Protein AF-A0A8B8G8S3-F1 (afdb_monomer)

Radius of gyration: 17.0 Å; Cα contacts (8 Å, |Δi|>4): 411; chains: 1; bounding box: 42×36×46 Å

InterPro domains:
  IPR019012 RNA cap guanine-N2 methyltransferase [PF09445] (28-103)
  IPR029063 S-adenosyl-L-methionine-dependent methyltransferase superfamily [G3DSA:3.40.50.150] (1-176)
  IPR029063 S-adenosyl-L-methionine-dependent methyltransferase superfamily [SSF53335] (15-105)

Organism: NCBI:txid143950

Structure (mmCIF, N/CA/C/O backbone):
data_AF-A0A8B8G8S3-F1
#
_entry.id   AF-A0A8B8G8S3-F1
#
loop_
_atom_site.group_PDB
_atom_site.id
_atom_site.type_symbol
_atom_site.label_atom_id
_atom_site.label_alt_id
_atom_site.label_comp_id
_atom_site.label_asym_id
_atom_site.label_entity_id
_atom_site.label_seq_id
_atom_site.pdbx_PDB_ins_code
_atom_site.Cartn_x
_atom_site.Cartn_y
_atom_site.Cartn_z
_atom_site.occupancy
_atom_site.B_iso_or_equiv
_atom_site.auth_seq_id
_atom_site.auth_comp_id
_atom_site.auth_asym_id
_atom_site.auth_atom_id
_atom_site.pdbx_PDB_model_num
ATOM 1 N N . MET A 1 1 ? 17.001 10.161 -17.121 1.00 39.44 1 MET A N 1
ATOM 2 C CA . MET A 1 1 ? 17.000 8.801 -16.529 1.00 39.44 1 MET A CA 1
ATOM 3 C C . MET A 1 1 ? 16.457 8.908 -15.114 1.00 39.44 1 MET A C 1
ATOM 5 O O . MET A 1 1 ? 16.902 9.805 -14.414 1.00 39.44 1 MET A O 1
ATOM 9 N N . ALA A 1 2 ? 15.501 8.064 -14.710 1.00 44.78 2 ALA A N 1
ATOM 10 C CA . ALA A 1 2 ? 15.049 8.026 -13.317 1.00 44.78 2 ALA A CA 1
ATOM 11 C C . ALA A 1 2 ? 16.170 7.464 -12.424 1.00 44.78 2 ALA A C 1
ATOM 13 O O . ALA A 1 2 ? 16.772 6.442 -12.763 1.00 44.78 2 ALA A O 1
ATOM 14 N N . ASP A 1 3 ? 16.468 8.160 -11.329 1.00 49.19 3 ASP A N 1
ATOM 15 C CA . ASP A 1 3 ? 17.451 7.768 -10.315 1.00 49.19 3 ASP A CA 1
ATOM 16 C C . ASP A 1 3 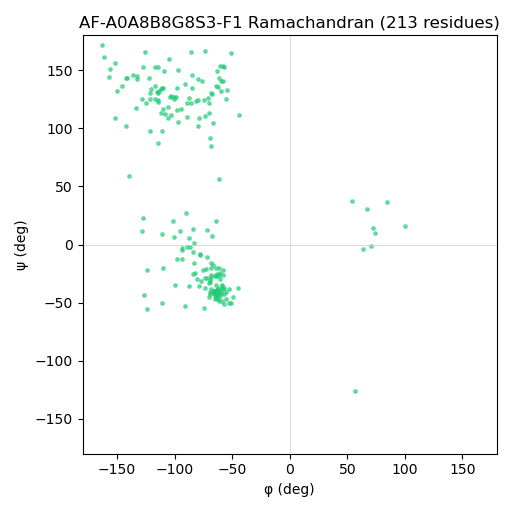? 17.057 6.410 -9.687 1.00 49.19 3 ASP A C 1
ATOM 18 O O . ASP A 1 3 ? 15.890 6.238 -9.313 1.00 49.19 3 ASP A O 1
ATOM 22 N N . PRO A 1 4 ? 17.979 5.434 -9.555 1.00 47.53 4 PRO A N 1
ATOM 23 C CA . PRO A 1 4 ? 17.747 4.199 -8.806 1.00 47.53 4 PRO A CA 1
ATOM 24 C C . PRO A 1 4 ? 17.075 4.397 -7.445 1.00 47.53 4 PRO A C 1
ATOM 26 O O . PRO A 1 4 ? 16.193 3.614 -7.090 1.00 47.53 4 PRO A O 1
ATOM 29 N N . ALA A 1 5 ? 17.405 5.464 -6.714 1.00 50.50 5 ALA A N 1
ATOM 30 C CA . ALA A 1 5 ? 16.772 5.793 -5.438 1.00 50.50 5 ALA A CA 1
ATOM 31 C C . ALA A 1 5 ? 15.272 6.123 -5.579 1.00 50.50 5 ALA A C 1
ATOM 33 O O . ALA A 1 5 ? 14.470 5.745 -4.725 1.00 50.50 5 ALA A O 1
ATOM 34 N N . ILE A 1 6 ? 14.870 6.760 -6.685 1.00 51.72 6 ILE A N 1
ATOM 35 C CA . ILE A 1 6 ? 13.466 7.073 -7.005 1.00 51.72 6 ILE A CA 1
ATOM 36 C C . ILE A 1 6 ? 12.697 5.802 -7.385 1.00 51.72 6 ILE A C 1
ATOM 38 O O . ILE A 1 6 ? 11.493 5.709 -7.149 1.00 51.72 6 ILE A O 1
ATOM 42 N N . LEU A 1 7 ? 13.378 4.798 -7.942 1.00 50.16 7 LEU A N 1
ATOM 43 C CA . LEU A 1 7 ? 12.741 3.533 -8.298 1.00 50.16 7 LEU A CA 1
ATOM 44 C C . LEU A 1 7 ? 12.641 2.541 -7.122 1.00 50.16 7 LEU A C 1
ATOM 46 O O . LEU A 1 7 ? 11.730 1.706 -7.078 1.00 50.16 7 LEU A O 1
ATOM 50 N N . TYR A 1 8 ? 13.544 2.669 -6.147 1.00 53.47 8 TYR A N 1
ATOM 51 C CA . TYR A 1 8 ? 13.536 1.945 -4.872 1.00 53.47 8 TYR A CA 1
ATOM 52 C C . TYR A 1 8 ? 12.716 2.632 -3.767 1.00 53.47 8 TYR A C 1
ATOM 54 O O . TYR A 1 8 ? 12.691 2.130 -2.647 1.00 53.47 8 TYR A O 1
ATOM 62 N N . SER A 1 9 ? 12.004 3.730 -4.048 1.00 65.50 9 SER A N 1
ATOM 63 C CA . SER A 1 9 ? 11.353 4.573 -3.027 1.00 65.50 9 SER A CA 1
ATOM 64 C C . SER A 1 9 ? 10.171 3.929 -2.273 1.00 65.50 9 SER A C 1
ATOM 66 O O . SER A 1 9 ? 9.467 4.611 -1.527 1.00 65.50 9 SER A O 1
ATOM 68 N N . GLY A 1 10 ? 9.909 2.636 -2.482 1.00 76.56 10 GLY A N 1
ATOM 69 C CA . GLY A 1 10 ? 8.857 1.878 -1.807 1.00 76.56 10 GLY A CA 1
ATOM 70 C C . GLY A 1 10 ? 9.301 1.303 -0.453 1.00 76.56 10 GLY A C 1
ATOM 71 O O . GLY A 1 10 ? 10.491 1.246 -0.146 1.00 76.56 10 GLY A O 1
ATOM 72 N N . PRO A 1 11 ? 8.357 0.845 0.388 1.00 87.56 11 PRO A N 1
ATOM 73 C CA . PRO A 1 11 ? 8.703 0.158 1.628 1.00 87.56 11 PRO A CA 1
ATOM 74 C C . PRO A 1 11 ? 9.501 -1.125 1.369 1.00 87.56 11 PRO A C 1
ATOM 76 O O . PRO A 1 11 ? 9.326 -1.798 0.351 1.00 87.56 11 PRO A O 1
ATOM 79 N N . SER A 1 12 ? 10.315 -1.515 2.353 1.00 88.25 12 SER A N 1
ATOM 80 C CA . SER A 1 12 ? 10.989 -2.812 2.342 1.00 88.25 12 SER A CA 1
ATOM 81 C C . SER A 1 12 ? 9.975 -3.958 2.240 1.00 88.25 12 SER A C 1
ATOM 83 O O . SER A 1 12 ? 8.832 -3.858 2.696 1.00 88.25 12 SER A O 1
ATOM 85 N N . LYS A 1 13 ? 10.395 -5.095 1.676 1.00 85.38 13 LYS A N 1
ATOM 86 C CA . LYS A 1 13 ? 9.511 -6.256 1.481 1.00 85.38 13 LYS A CA 1
ATOM 87 C C . LYS A 1 13 ? 8.882 -6.756 2.788 1.00 85.38 13 LYS A C 1
ATOM 89 O O . LYS A 1 13 ? 7.721 -7.164 2.780 1.00 85.38 13 LYS A O 1
ATOM 94 N N . VAL A 1 14 ? 9.624 -6.727 3.899 1.00 86.31 14 VAL A N 1
ATOM 95 C CA . VAL A 1 14 ? 9.108 -7.140 5.215 1.00 86.31 14 VAL A CA 1
ATOM 96 C C . VAL A 1 14 ? 7.995 -6.204 5.697 1.00 86.31 14 VAL A C 1
ATOM 98 O O . VAL A 1 14 ? 6.963 -6.675 6.175 1.00 86.31 14 VAL A O 1
ATOM 101 N N . LEU A 1 15 ? 8.140 -4.895 5.471 1.00 90.88 15 LEU A N 1
ATOM 102 C CA . LEU A 1 15 ? 7.116 -3.910 5.802 1.00 90.88 15 LEU A CA 1
ATOM 103 C C . LEU A 1 15 ? 5.897 -4.027 4.883 1.00 90.88 15 LEU A C 1
ATOM 105 O O . LEU A 1 15 ? 4.772 -4.072 5.371 1.00 90.88 15 LEU A O 1
ATOM 109 N N . ALA A 1 16 ? 6.097 -4.167 3.572 1.00 92.81 16 ALA A N 1
ATOM 110 C CA . ALA A 1 16 ? 4.997 -4.365 2.628 1.00 92.81 16 ALA A CA 1
ATOM 111 C C . ALA A 1 16 ? 4.158 -5.613 2.966 1.00 92.81 16 ALA A C 1
ATOM 113 O O . ALA A 1 16 ? 2.929 -5.587 2.907 1.00 92.81 16 ALA A O 1
ATOM 114 N N . LYS A 1 17 ? 4.808 -6.698 3.401 1.00 91.81 17 LYS A N 1
ATOM 115 C CA . LYS A 1 17 ? 4.124 -7.905 3.880 1.00 91.81 17 LYS A CA 1
ATOM 116 C C . LYS A 1 17 ? 3.382 -7.697 5.195 1.00 91.81 17 LYS A C 1
ATOM 118 O O . LYS A 1 17 ? 2.279 -8.222 5.344 1.00 91.81 17 LYS A O 1
ATOM 123 N N . LEU A 1 18 ? 3.946 -6.930 6.132 1.00 93.31 18 LEU A N 1
ATOM 124 C CA . LEU A 1 18 ? 3.224 -6.528 7.339 1.00 93.31 18 LEU A CA 1
ATOM 125 C C . LEU A 1 18 ? 1.961 -5.749 6.960 1.00 93.31 18 LEU A C 1
ATOM 127 O O . LEU A 1 18 ? 0.887 -6.101 7.444 1.00 93.31 18 LEU A O 1
ATOM 131 N N . MET A 1 19 ? 2.068 -4.757 6.072 1.00 95.50 19 MET A N 1
ATOM 132 C CA . MET A 1 19 ? 0.924 -3.970 5.598 1.00 95.50 19 MET A CA 1
ATOM 133 C C . MET A 1 19 ? -0.146 -4.882 4.983 1.00 95.50 19 MET A C 1
ATOM 135 O O . MET A 1 19 ? -1.287 -4.872 5.438 1.00 95.50 19 MET A O 1
ATOM 139 N N . ALA A 1 20 ? 0.234 -5.765 4.054 1.00 95.50 20 ALA A N 1
ATOM 140 C CA . ALA A 1 20 ? -0.687 -6.723 3.445 1.00 95.50 20 ALA A CA 1
ATOM 141 C C . ALA A 1 20 ? -1.342 -7.661 4.477 1.00 95.50 20 ALA A C 1
ATOM 143 O O . ALA A 1 20 ? -2.540 -7.932 4.408 1.00 95.50 20 ALA A O 1
ATOM 144 N N . SER A 1 21 ? -0.604 -8.106 5.501 1.00 94.19 21 SER A N 1
ATOM 145 C CA . SER A 1 21 ? -1.156 -8.967 6.557 1.00 94.19 21 SER A CA 1
ATOM 146 C C . SER A 1 21 ? -2.313 -8.323 7.333 1.00 94.19 21 SER A C 1
ATOM 148 O O . SER A 1 21 ? -3.155 -9.047 7.866 1.00 94.19 21 SER A O 1
ATOM 150 N N . ARG A 1 22 ? -2.392 -6.982 7.363 1.00 94.00 22 ARG A N 1
ATOM 151 C CA . ARG A 1 22 ? -3.489 -6.227 7.994 1.00 94.00 22 ARG A CA 1
ATOM 152 C C . ARG A 1 22 ? -4.711 -6.063 7.094 1.00 94.00 22 ARG A C 1
ATOM 154 O O . ARG A 1 22 ? -5.752 -5.618 7.566 1.00 94.00 22 ARG A O 1
ATOM 161 N N . CYS A 1 23 ? -4.608 -6.478 5.835 1.00 95.38 23 CYS A N 1
ATOM 162 C CA . CYS A 1 23 ? -5.622 -6.280 4.804 1.00 95.38 23 CYS A CA 1
ATOM 163 C C . CYS A 1 23 ? -6.317 -7.578 4.368 1.00 95.38 23 CYS A C 1
ATOM 165 O O . CYS A 1 23 ? -7.101 -7.551 3.429 1.00 95.38 23 CYS A O 1
ATOM 167 N N . LYS A 1 24 ? -6.095 -8.708 5.058 1.00 92.50 24 LYS A N 1
ATOM 168 C CA . LYS A 1 24 ? -6.675 -10.025 4.703 1.00 92.50 24 LYS A CA 1
ATOM 169 C C . LYS A 1 24 ? -8.210 -10.070 4.646 1.00 92.50 24 LYS A C 1
ATOM 171 O O . LYS A 1 24 ? -8.763 -10.975 4.038 1.00 92.50 24 LYS A O 1
ATOM 176 N N . SER A 1 25 ? -8.895 -9.140 5.311 1.00 94.06 25 SER A N 1
ATOM 177 C CA . SER A 1 25 ? -10.362 -9.025 5.289 1.00 94.06 25 SER A CA 1
ATOM 178 C C . SER A 1 25 ? -10.893 -8.138 4.157 1.00 94.06 25 SER A C 1
ATOM 180 O O . SER A 1 25 ? -12.104 -7.983 4.032 1.00 94.06 25 SER A O 1
ATOM 182 N N . LEU A 1 26 ? -10.011 -7.533 3.356 1.00 95.94 26 LEU A N 1
ATOM 183 C CA . LEU A 1 26 ? -10.365 -6.651 2.245 1.00 95.94 26 LEU A CA 1
ATOM 184 C C . LEU A 1 26 ? -10.334 -7.441 0.934 1.00 95.94 26 LEU A C 1
ATOM 186 O O . LEU A 1 26 ? -9.383 -8.181 0.678 1.00 95.94 26 LEU A O 1
ATOM 190 N N . SER A 1 27 ? -11.346 -7.271 0.083 1.00 97.00 27 SER A N 1
ATOM 191 C CA . SER A 1 27 ? -11.418 -7.964 -1.206 1.00 97.00 27 SER A CA 1
ATOM 192 C C . SER A 1 27 ? -10.762 -7.135 -2.312 1.00 97.00 27 SER A C 1
ATOM 194 O O . SER A 1 27 ? -9.869 -7.637 -2.994 1.00 97.00 27 SER A O 1
ATOM 196 N N . THR A 1 28 ? -11.159 -5.871 -2.477 1.00 97.81 28 THR A N 1
ATOM 197 C CA . THR A 1 28 ? -10.600 -4.938 -3.467 1.00 97.81 28 THR A CA 1
ATOM 198 C C . THR A 1 28 ? -9.893 -3.789 -2.771 1.00 97.81 28 THR A C 1
ATOM 200 O O . THR A 1 28 ? -10.500 -3.087 -1.965 1.00 97.81 28 THR A O 1
ATOM 203 N N . VAL A 1 29 ? -8.622 -3.579 -3.101 1.00 98.06 29 VAL A N 1
ATOM 204 C CA . VAL A 1 29 ? -7.795 -2.518 -2.514 1.00 98.06 29 VAL A CA 1
ATOM 205 C C . VAL A 1 29 ? -7.137 -1.658 -3.584 1.00 98.06 29 VAL A C 1
ATOM 207 O O . VAL A 1 29 ? -6.886 -2.130 -4.692 1.00 98.06 29 VAL A O 1
ATOM 210 N N . ILE A 1 30 ? -6.853 -0.401 -3.249 1.00 97.88 30 ILE A N 1
ATOM 211 C CA . ILE A 1 30 ? -6.155 0.542 -4.130 1.00 97.88 30 ILE A CA 1
ATOM 212 C C . ILE A 1 30 ? -4.788 0.884 -3.529 1.00 97.88 30 ILE A C 1
ATOM 214 O O . ILE A 1 30 ? -4.698 1.233 -2.350 1.00 97.88 30 ILE A O 1
ATOM 218 N N . ASP A 1 31 ? -3.749 0.814 -4.357 1.00 97.31 31 ASP A N 1
ATOM 219 C CA . ASP A 1 31 ? -2.423 1.371 -4.093 1.00 97.31 31 ASP A CA 1
ATOM 220 C C . ASP A 1 31 ? -2.193 2.563 -5.047 1.00 97.31 31 ASP A C 1
ATOM 222 O O . ASP A 1 31 ? -1.878 2.349 -6.221 1.00 97.31 31 ASP A O 1
ATOM 226 N N . PRO A 1 32 ? -2.421 3.808 -4.585 1.00 95.94 32 PRO A N 1
ATOM 227 C CA . PRO A 1 32 ? -2.419 5.008 -5.419 1.00 95.94 32 PRO A CA 1
ATOM 228 C C . PRO A 1 32 ? -1.021 5.531 -5.785 1.00 95.94 32 PRO A C 1
ATOM 230 O O . PRO A 1 32 ? -0.920 6.453 -6.588 1.00 95.94 32 PRO A O 1
ATOM 233 N N . PHE A 1 33 ? 0.035 4.971 -5.183 1.00 94.69 33 PHE A N 1
ATOM 234 C CA . PHE A 1 33 ? 1.436 5.340 -5.419 1.00 94.69 33 PHE A CA 1
ATOM 235 C C . PHE A 1 33 ? 2.280 4.064 -5.454 1.00 94.69 33 PHE A C 1
ATOM 237 O O . PHE A 1 33 ? 3.160 3.849 -4.615 1.00 94.69 33 PHE A O 1
ATOM 244 N N . CYS A 1 34 ? 1.950 3.160 -6.378 1.00 94.00 34 CYS A N 1
ATOM 245 C CA . CYS A 1 34 ? 2.434 1.785 -6.306 1.00 94.00 34 CYS A CA 1
ATOM 246 C C . CYS A 1 34 ? 3.943 1.650 -6.541 1.00 94.00 34 CYS A C 1
ATOM 248 O O . CYS A 1 34 ? 4.543 0.645 -6.141 1.00 94.00 34 CYS A O 1
ATOM 250 N N . GLY A 1 35 ? 4.580 2.643 -7.167 1.00 92.31 35 GLY A N 1
ATOM 251 C CA . GLY A 1 35 ? 6.008 2.649 -7.427 1.00 92.31 35 GLY A CA 1
ATOM 252 C C . GLY A 1 35 ? 6.438 1.423 -8.226 1.00 92.31 35 GLY A C 1
ATOM 253 O O . GLY A 1 35 ? 5.874 1.123 -9.269 1.00 92.31 35 GLY A O 1
ATOM 254 N N . SER A 1 36 ? 7.424 0.677 -7.723 1.00 88.75 36 SER A N 1
ATOM 255 C CA . SER A 1 36 ? 7.855 -0.603 -8.307 1.00 88.75 36 SER A CA 1
ATOM 256 C C . SER A 1 36 ? 7.003 -1.812 -7.882 1.00 88.75 36 SER A C 1
ATOM 258 O O . SER A 1 36 ? 7.290 -2.940 -8.290 1.00 88.75 36 SER A O 1
ATOM 260 N N . GLY A 1 37 ? 5.962 -1.603 -7.072 1.00 93.06 37 GLY A N 1
ATOM 261 C CA . GLY A 1 37 ? 4.950 -2.606 -6.741 1.00 93.06 37 GLY A CA 1
ATOM 262 C C . GLY A 1 37 ? 5.121 -3.301 -5.394 1.00 93.06 37 GLY A C 1
ATOM 263 O O . GLY A 1 37 ? 4.500 -4.338 -5.172 1.00 93.06 37 GLY A O 1
ATOM 264 N N . ALA A 1 38 ? 5.944 -2.772 -4.482 1.00 92.50 38 ALA A N 1
ATOM 265 C CA . ALA A 1 38 ? 6.201 -3.398 -3.180 1.00 92.50 38 ALA A CA 1
ATOM 266 C C . ALA A 1 38 ? 4.919 -3.716 -2.400 1.00 92.50 38 ALA A C 1
ATOM 268 O O . ALA A 1 38 ? 4.736 -4.854 -1.966 1.00 92.50 38 ALA A O 1
ATOM 269 N N . ILE A 1 39 ? 4.024 -2.736 -2.265 1.00 96.31 39 ILE A N 1
ATOM 270 C CA . ILE A 1 39 ? 2.736 -2.895 -1.583 1.00 96.31 39 ILE A CA 1
ATOM 271 C C . ILE A 1 39 ? 1.769 -3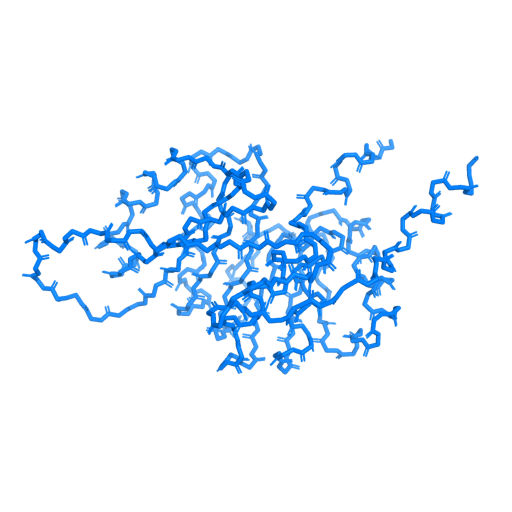.695 -2.466 1.00 96.31 39 ILE A C 1
ATOM 273 O O . ILE A 1 39 ? 1.294 -4.748 -2.035 1.00 96.31 39 ILE A O 1
ATOM 277 N N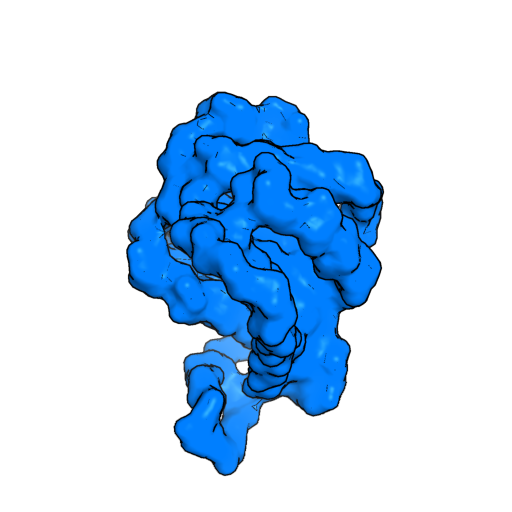 . ALA A 1 40 ? 1.539 -3.251 -3.708 1.00 97.50 40 ALA A N 1
ATOM 278 C CA . ALA A 1 40 ? 0.612 -3.885 -4.649 1.00 97.50 40 ALA A CA 1
ATOM 279 C C . ALA A 1 40 ? 0.797 -5.409 -4.792 1.00 97.50 40 ALA A C 1
ATOM 281 O O . ALA A 1 40 ? -0.176 -6.160 -4.721 1.00 97.50 40 ALA A O 1
ATOM 282 N N . ILE A 1 41 ? 2.038 -5.892 -4.919 1.00 96.38 41 ILE A N 1
ATOM 283 C CA . ILE A 1 41 ? 2.335 -7.327 -5.057 1.00 96.38 41 ILE A CA 1
ATOM 284 C C . ILE A 1 41 ? 1.951 -8.100 -3.795 1.00 96.38 41 ILE A C 1
ATOM 286 O O . ILE A 1 41 ? 1.355 -9.170 -3.887 1.00 96.38 41 ILE A O 1
ATOM 290 N N . GLN A 1 42 ? 2.283 -7.583 -2.608 1.00 96.25 42 GLN A N 1
ATOM 291 C CA . GLN A 1 42 ? 1.953 -8.275 -1.358 1.00 96.25 42 GLN A CA 1
ATOM 292 C C . GLN A 1 42 ? 0.448 -8.249 -1.081 1.00 96.25 42 GLN A C 1
ATOM 294 O O . GLN A 1 42 ? -0.087 -9.224 -0.557 1.00 96.25 42 GLN A O 1
ATOM 299 N N . LEU A 1 43 ? -0.250 -7.183 -1.480 1.00 98.19 43 LEU A N 1
ATOM 300 C CA . LEU A 1 43 ? -1.710 -7.132 -1.427 1.00 98.19 43 LEU A CA 1
ATOM 301 C C . LEU A 1 43 ? -2.347 -8.150 -2.367 1.00 98.19 43 LEU A C 1
ATOM 303 O O . LEU A 1 43 ? -3.268 -8.843 -1.955 1.00 98.19 43 LEU A O 1
ATOM 307 N N . ALA A 1 44 ? -1.833 -8.320 -3.585 1.00 98.19 44 ALA A N 1
ATOM 308 C CA . ALA A 1 44 ? -2.366 -9.290 -4.544 1.00 98.19 44 ALA A CA 1
ATOM 309 C C . ALA A 1 44 ? -2.233 -10.755 -4.071 1.00 98.19 44 ALA A C 1
ATOM 311 O O . ALA A 1 44 ? -2.968 -11.638 -4.520 1.00 98.19 44 ALA A O 1
ATOM 312 N N . MET A 1 45 ? -1.336 -11.024 -3.114 1.00 96.12 45 MET A N 1
ATOM 313 C CA . MET A 1 45 ? -1.224 -12.332 -2.459 1.00 96.12 45 MET A CA 1
ATOM 314 C C . MET A 1 45 ? -2.332 -12.605 -1.431 1.00 96.12 45 MET A C 1
ATOM 316 O O . MET A 1 45 ? -2.571 -13.768 -1.112 1.00 96.12 45 MET A O 1
ATOM 320 N N . VAL A 1 46 ? -2.987 -11.571 -0.888 1.00 96.62 46 VAL A N 1
ATOM 321 C CA . VAL A 1 46 ? -3.938 -11.701 0.238 1.00 96.62 46 VAL A CA 1
ATOM 322 C C . VAL A 1 46 ? -5.334 -11.137 -0.040 1.00 96.62 46 VAL A C 1
ATOM 324 O O . VAL A 1 46 ? -6.282 -11.536 0.627 1.00 96.62 46 VAL A O 1
ATOM 327 N N . CYS A 1 47 ? -5.464 -10.232 -1.007 1.00 97.62 47 CYS A N 1
ATOM 328 C CA . CYS A 1 47 ? -6.711 -9.638 -1.474 1.00 97.62 47 CYS A CA 1
ATOM 329 C C . CYS A 1 47 ? -7.106 -10.247 -2.826 1.00 97.62 47 CYS A C 1
ATOM 331 O O . CYS A 1 47 ? -6.274 -10.780 -3.561 1.00 97.62 47 CYS A O 1
ATOM 333 N N . ARG A 1 48 ? -8.390 -10.138 -3.181 1.00 97.38 48 ARG A N 1
ATOM 334 C CA . ARG A 1 48 ? -8.923 -10.655 -4.451 1.00 97.38 48 ARG A CA 1
ATOM 335 C C . ARG A 1 48 ? -8.504 -9.798 -5.646 1.00 97.38 48 ARG A C 1
ATOM 337 O O . ARG A 1 48 ? -8.285 -10.334 -6.726 1.00 97.38 48 ARG A O 1
ATOM 344 N N . LYS A 1 49 ? -8.445 -8.477 -5.466 1.00 98.06 49 LYS A N 1
ATOM 345 C CA . LYS A 1 49 ? -8.122 -7.518 -6.525 1.00 98.06 49 LYS A CA 1
ATOM 346 C C . LYS A 1 49 ? -7.342 -6.335 -5.966 1.00 98.06 49 LYS A C 1
ATOM 348 O O . LYS A 1 49 ? -7.714 -5.775 -4.936 1.00 98.06 49 LYS A O 1
ATOM 353 N N . VAL A 1 50 ? -6.308 -5.921 -6.685 1.00 98.38 50 VAL A N 1
ATOM 354 C CA . VAL A 1 50 ? -5.561 -4.688 -6.420 1.00 98.38 50 VAL A CA 1
ATOM 355 C C . VAL A 1 50 ? -5.722 -3.753 -7.609 1.00 98.38 50 VAL A C 1
ATOM 357 O O . VAL A 1 50 ? -5.631 -4.185 -8.754 1.00 98.38 50 VAL A O 1
ATOM 360 N N . ILE A 1 51 ? -5.959 -2.474 -7.353 1.00 97.50 51 ILE A N 1
ATOM 361 C CA . ILE A 1 51 ? -5.848 -1.411 -8.352 1.00 97.50 51 ILE A CA 1
ATOM 362 C C . ILE A 1 51 ? -4.566 -0.652 -8.017 1.00 97.50 51 ILE A C 1
ATOM 364 O O . ILE A 1 51 ? -4.496 0.010 -6.986 1.00 97.50 51 ILE A O 1
ATOM 368 N N . ALA A 1 52 ? -3.540 -0.810 -8.846 1.00 96.75 52 ALA A N 1
ATOM 369 C CA . ALA A 1 52 ? -2.238 -0.179 -8.672 1.00 96.75 52 ALA A CA 1
ATOM 370 C C . ALA A 1 52 ? -2.109 0.995 -9.644 1.00 96.75 52 ALA A C 1
ATOM 372 O O . ALA A 1 52 ? -2.320 0.833 -10.849 1.00 96.75 52 ALA A O 1
ATOM 373 N N . MET A 1 53 ? -1.776 2.165 -9.114 1.00 95.06 53 MET A N 1
ATOM 374 C CA . MET A 1 53 ? -1.707 3.423 -9.846 1.00 95.06 53 MET A CA 1
ATOM 375 C C . MET A 1 53 ? -0.402 4.143 -9.517 1.00 95.06 53 MET A C 1
ATOM 377 O O . MET A 1 53 ? 0.079 4.094 -8.386 1.00 95.06 53 MET A O 1
ATOM 381 N N . ASP A 1 54 ? 0.171 4.789 -10.524 1.00 93.81 54 ASP A N 1
ATOM 382 C CA . ASP A 1 54 ? 1.321 5.676 -10.391 1.00 93.81 54 ASP A CA 1
ATOM 383 C C . ASP A 1 54 ? 1.314 6.642 -11.581 1.00 93.81 54 ASP A C 1
ATOM 385 O O . ASP A 1 54 ? 0.952 6.255 -12.703 1.00 93.81 54 ASP A O 1
ATOM 389 N N . SER A 1 55 ? 1.724 7.886 -11.340 1.00 92.25 55 SER A N 1
ATOM 390 C CA . SER A 1 55 ? 1.813 8.909 -12.382 1.00 92.25 55 SER A CA 1
ATOM 391 C C . SER A 1 55 ? 2.992 8.662 -13.320 1.00 92.25 55 SER A C 1
ATOM 393 O O . SER A 1 55 ? 2.976 9.117 -14.462 1.00 92.25 55 SER A O 1
ATOM 395 N N . ASP A 1 56 ? 3.997 7.897 -12.877 1.00 90.75 56 ASP A N 1
ATOM 396 C CA . ASP A 1 56 ? 5.115 7.488 -13.714 1.00 90.75 56 ASP A CA 1
ATOM 397 C C . ASP A 1 56 ? 4.805 6.155 -14.434 1.00 90.75 56 ASP A C 1
ATOM 399 O O . ASP A 1 56 ? 4.795 5.083 -13.809 1.00 90.75 56 ASP A O 1
ATOM 403 N N . PRO A 1 57 ? 4.606 6.160 -15.768 1.00 90.38 57 PRO A N 1
ATOM 404 C CA . PRO A 1 57 ? 4.330 4.939 -16.523 1.00 90.38 57 PRO A CA 1
ATOM 405 C C . PRO A 1 57 ? 5.471 3.914 -16.444 1.00 90.38 57 PRO A C 1
ATOM 407 O O . PRO A 1 57 ? 5.228 2.708 -16.558 1.00 90.38 57 PRO A O 1
ATOM 410 N N . VAL A 1 58 ? 6.712 4.358 -16.210 1.00 89.06 58 VAL A N 1
ATOM 411 C CA . VAL A 1 58 ? 7.871 3.473 -16.043 1.00 89.06 58 VAL A CA 1
ATOM 412 C C . VAL A 1 58 ? 7.729 2.655 -14.761 1.00 89.06 58 VAL A C 1
ATOM 414 O O . VAL A 1 58 ? 7.972 1.446 -14.768 1.00 89.06 58 VAL A O 1
ATOM 417 N N . LYS A 1 59 ? 7.271 3.271 -13.668 1.00 90.12 59 LYS A N 1
ATOM 418 C CA . LYS A 1 59 ? 7.021 2.583 -12.393 1.00 90.12 59 LYS A CA 1
ATOM 419 C C . LYS A 1 59 ? 5.922 1.528 -12.522 1.00 90.12 59 LYS A C 1
ATOM 421 O O . LYS A 1 59 ? 6.088 0.401 -12.049 1.00 90.12 59 LYS A O 1
ATOM 426 N N . ILE A 1 60 ? 4.863 1.815 -13.280 1.00 93.31 60 ILE A N 1
ATOM 427 C CA . ILE A 1 60 ? 3.828 0.818 -13.590 1.00 93.31 60 ILE A CA 1
ATOM 428 C C . ILE A 1 60 ? 4.387 -0.355 -14.406 1.00 93.31 60 ILE A C 1
ATOM 430 O O . ILE A 1 60 ? 4.073 -1.509 -14.103 1.00 93.31 60 ILE A O 1
ATOM 434 N N . ALA A 1 61 ? 5.252 -0.101 -15.394 1.00 91.12 61 ALA A N 1
ATOM 435 C CA . ALA A 1 61 ? 5.909 -1.172 -16.145 1.00 91.12 61 ALA A CA 1
ATOM 436 C C . ALA A 1 61 ? 6.746 -2.084 -15.226 1.00 91.12 61 ALA A C 1
ATOM 438 O O . ALA A 1 61 ? 6.665 -3.311 -15.335 1.00 91.12 61 ALA A O 1
ATOM 439 N N . PHE A 1 62 ? 7.477 -1.504 -14.267 1.00 90.12 62 PHE A N 1
ATOM 440 C CA . PHE A 1 62 ? 8.191 -2.270 -13.242 1.00 90.12 62 PHE A CA 1
ATOM 441 C C . PHE A 1 62 ? 7.245 -3.059 -12.335 1.00 90.12 62 PHE A C 1
ATOM 443 O O . PHE A 1 62 ? 7.473 -4.250 -12.127 1.00 90.12 62 PHE A O 1
ATOM 450 N N . THR A 1 63 ? 6.167 -2.441 -11.847 1.00 93.38 63 THR A N 1
ATOM 451 C CA . THR A 1 63 ? 5.142 -3.115 -11.034 1.00 93.3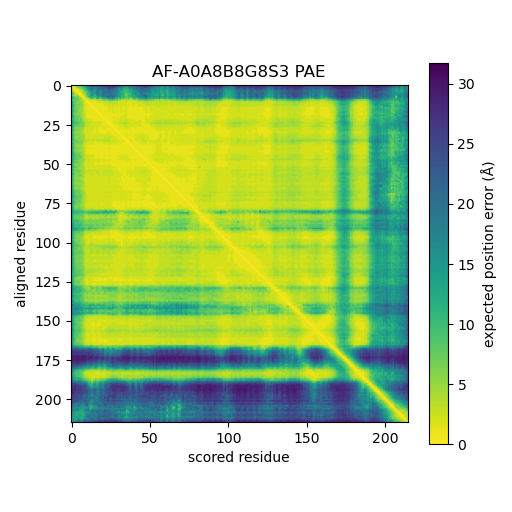8 63 THR A CA 1
ATOM 452 C C . THR A 1 63 ? 4.580 -4.326 -11.770 1.00 93.38 63 THR A C 1
ATOM 454 O O . THR A 1 63 ? 4.529 -5.412 -11.196 1.00 93.38 63 THR A O 1
ATOM 457 N N . ARG A 1 64 ? 4.222 -4.184 -13.052 1.00 95.44 64 ARG A N 1
ATOM 458 C CA . ARG A 1 64 ? 3.696 -5.282 -13.875 1.00 95.44 64 ARG A CA 1
ATOM 459 C C . ARG A 1 64 ? 4.712 -6.406 -14.051 1.00 95.44 64 ARG A C 1
ATOM 461 O O . ARG A 1 64 ? 4.378 -7.571 -13.848 1.00 95.44 64 ARG A O 1
ATOM 468 N N . ASN A 1 65 ? 5.957 -6.071 -14.384 1.00 92.44 65 ASN A N 1
ATOM 469 C CA . ASN A 1 65 ? 7.008 -7.072 -14.528 1.00 92.44 65 ASN A CA 1
ATOM 470 C C . ASN A 1 65 ? 7.274 -7.818 -13.209 1.00 92.44 65 ASN A C 1
ATOM 472 O O . ASN A 1 65 ? 7.368 -9.042 -13.194 1.00 92.44 65 ASN A O 1
ATOM 476 N N . ASN A 1 66 ? 7.333 -7.103 -12.087 1.00 89.62 66 ASN A N 1
ATOM 477 C CA . ASN A 1 66 ? 7.502 -7.725 -10.779 1.00 89.62 66 ASN A CA 1
ATOM 478 C C . ASN A 1 66 ? 6.286 -8.600 -10.427 1.00 89.62 66 ASN A C 1
ATOM 480 O O . ASN A 1 66 ? 6.457 -9.723 -9.966 1.00 89.62 66 ASN A O 1
ATOM 484 N N . ALA A 1 67 ? 5.062 -8.154 -10.713 1.00 95.00 67 ALA A N 1
ATOM 485 C CA . ALA A 1 67 ? 3.856 -8.949 -10.490 1.00 95.00 67 ALA A CA 1
ATOM 486 C C . ALA A 1 67 ? 3.866 -10.282 -11.262 1.00 95.00 67 ALA A C 1
ATOM 488 O O . ALA A 1 67 ? 3.441 -11.293 -10.704 1.00 95.00 67 ALA A O 1
ATOM 489 N N . ARG A 1 68 ? 4.420 -10.318 -12.486 1.00 94.44 68 ARG A N 1
ATOM 490 C CA . ARG A 1 68 ? 4.655 -11.566 -13.242 1.00 94.44 68 ARG A CA 1
ATOM 491 C C . ARG A 1 68 ? 5.602 -12.508 -12.525 1.00 94.44 68 ARG A C 1
ATOM 493 O O . ARG A 1 68 ? 5.283 -13.678 -12.359 1.00 94.44 68 ARG A O 1
ATOM 500 N N . VAL A 1 69 ? 6.740 -11.990 -12.063 1.00 91.19 69 VAL A N 1
ATOM 501 C CA . VAL A 1 69 ? 7.740 -12.778 -11.323 1.00 91.19 69 VAL A CA 1
ATOM 502 C C . VAL A 1 69 ? 7.139 -13.387 -10.053 1.00 91.19 69 VAL A C 1
ATOM 504 O O . VAL A 1 69 ? 7.471 -14.509 -9.683 1.00 91.19 69 VAL A O 1
ATOM 507 N N . TYR A 1 70 ? 6.223 -12.671 -9.397 1.00 89.62 70 TYR A N 1
ATOM 508 C CA . TYR A 1 70 ? 5.507 -13.158 -8.217 1.00 89.62 70 TYR A CA 1
ATOM 509 C C . TYR A 1 70 ? 4.232 -13.965 -8.529 1.00 89.62 70 TYR A C 1
ATOM 511 O O . TYR A 1 70 ? 3.601 -14.441 -7.588 1.00 89.62 70 TYR A O 1
ATOM 519 N N . GLY A 1 71 ? 3.854 -14.131 -9.803 1.00 95.88 71 GLY A N 1
ATOM 520 C CA . GLY A 1 71 ? 2.682 -14.908 -10.222 1.00 95.88 71 GLY A CA 1
ATOM 521 C C . GLY A 1 71 ? 1.335 -14.306 -9.806 1.00 95.88 71 GLY A C 1
ATOM 522 O O . GLY A 1 71 ? 0.407 -15.053 -9.518 1.00 95.88 71 GLY A O 1
ATOM 523 N N . VAL A 1 72 ? 1.242 -12.975 -9.712 1.00 97.88 72 VAL A N 1
ATOM 524 C CA . VAL A 1 72 ? 0.035 -12.254 -9.252 1.00 97.88 72 VAL A CA 1
ATOM 525 C C . VAL A 1 72 ? -0.426 -11.150 -10.211 1.00 97.88 72 VAL A C 1
ATOM 527 O O . VAL A 1 72 ? -1.251 -10.320 -9.836 1.00 97.88 72 VAL A O 1
ATOM 530 N N . GLU A 1 73 ? 0.123 -11.088 -11.430 1.00 97.88 73 GLU A N 1
ATOM 531 C CA . GLU A 1 73 ? -0.225 -10.052 -12.420 1.00 97.88 73 GLU A CA 1
ATOM 532 C C . GLU A 1 73 ? -1.734 -10.005 -12.708 1.00 97.88 73 GLU A C 1
ATOM 534 O O . GLU A 1 73 ? -2.306 -8.921 -12.770 1.00 97.88 73 GLU A O 1
ATOM 539 N N . ASP A 1 74 ? -2.386 -11.163 -12.810 1.00 98.06 74 ASP A N 1
ATOM 540 C CA . ASP A 1 74 ? -3.818 -11.330 -13.090 1.00 98.06 74 ASP A CA 1
ATOM 541 C C . ASP A 1 74 ? -4.734 -10.712 -12.020 1.00 98.06 74 ASP A C 1
ATOM 543 O O . ASP A 1 74 ? -5.897 -10.400 -12.283 1.00 98.06 74 ASP A O 1
ATOM 547 N N . ARG A 1 75 ? -4.206 -10.489 -10.814 1.00 98.12 75 ARG A N 1
ATOM 548 C CA . ARG A 1 75 ? -4.936 -9.898 -9.684 1.00 98.12 75 ARG A CA 1
ATOM 549 C C . ARG A 1 75 ? -4.761 -8.387 -9.571 1.00 98.12 75 ARG A C 1
ATOM 551 O O . ARG A 1 75 ? -5.385 -7.773 -8.699 1.00 98.12 75 ARG A O 1
ATOM 558 N N . ILE A 1 76 ? -3.923 -7.782 -10.414 1.00 98.31 76 ILE A N 1
ATOM 559 C CA . ILE A 1 76 ? -3.600 -6.355 -10.365 1.00 98.31 76 ILE A CA 1
ATOM 560 C C . ILE A 1 76 ? -4.122 -5.659 -11.624 1.00 98.31 76 ILE A C 1
ATOM 562 O O . ILE A 1 76 ? -3.743 -5.971 -12.748 1.00 98.31 76 ILE A O 1
ATOM 566 N N . VAL A 1 77 ? -4.970 -4.652 -11.430 1.00 97.38 77 VAL A N 1
ATOM 567 C CA . VAL A 1 77 ? -5.336 -3.689 -12.469 1.00 97.38 77 VAL A CA 1
ATOM 568 C C . VAL A 1 77 ? -4.350 -2.532 -12.414 1.00 97.38 77 VAL A C 1
ATOM 570 O O . VAL A 1 77 ? -4.223 -1.882 -11.380 1.00 97.38 77 VAL A O 1
ATOM 573 N N . PHE A 1 78 ? -3.667 -2.275 -13.526 1.00 96.25 78 PHE A N 1
ATOM 574 C CA . PHE A 1 78 ? -2.649 -1.233 -13.634 1.00 96.25 78 PHE A CA 1
ATOM 575 C C . PHE A 1 78 ? -3.239 0.030 -14.270 1.00 96.25 78 PHE A C 1
ATOM 577 O O . PHE A 1 78 ? -3.615 -0.001 -15.443 1.00 96.25 78 PHE A O 1
ATOM 584 N N . LEU A 1 79 ? -3.289 1.131 -13.521 1.00 94.19 79 LEU A N 1
ATOM 585 C CA . LEU A 1 79 ? -3.670 2.452 -14.022 1.00 94.19 79 LEU A CA 1
ATOM 586 C C . LEU A 1 79 ? -2.400 3.243 -14.349 1.00 94.19 79 LEU A C 1
ATOM 588 O O . LEU A 1 79 ? -1.665 3.659 -13.456 1.00 94.19 79 LEU A O 1
ATOM 592 N N . VAL A 1 80 ? -2.114 3.388 -15.642 1.00 90.50 80 VAL A N 1
ATOM 593 C CA . VAL A 1 80 ? -0.868 3.977 -16.150 1.00 90.50 80 VAL A CA 1
ATOM 594 C C . VAL A 1 80 ? -1.003 5.493 -16.255 1.00 90.50 80 VAL A C 1
ATOM 596 O O . VAL A 1 80 ? -1.904 5.965 -16.941 1.00 90.50 80 VAL A O 1
ATOM 599 N N . GLY A 1 81 ? -0.080 6.240 -15.643 1.00 79.88 81 GLY A N 1
ATOM 600 C CA . GLY A 1 81 ? 0.002 7.697 -15.801 1.00 79.88 81 GLY A CA 1
ATOM 601 C C . GLY A 1 81 ? -1.088 8.472 -15.063 1.00 79.88 81 GLY A C 1
ATOM 602 O O . GLY A 1 81 ? -1.237 9.668 -15.285 1.00 79.88 81 GLY A O 1
ATOM 603 N N . GLY A 1 82 ? -1.853 7.796 -14.207 1.00 81.38 82 GLY A N 1
ATOM 604 C CA . GLY A 1 82 ? -2.866 8.445 -13.396 1.00 81.38 82 GLY A CA 1
ATOM 605 C C . GLY A 1 82 ? -2.234 9.194 -12.224 1.00 81.38 82 GLY A C 1
ATOM 606 O O . GLY A 1 82 ? -1.324 8.679 -11.572 1.00 81.38 82 GLY A O 1
ATOM 607 N N . ASP A 1 83 ? -2.764 10.369 -11.902 1.00 88.75 83 ASP A N 1
ATOM 608 C CA . ASP A 1 83 ? -2.413 11.121 -10.697 1.00 88.75 83 ASP A CA 1
ATOM 609 C C . ASP A 1 83 ? -3.550 11.016 -9.680 1.00 88.75 83 ASP A C 1
ATOM 611 O O . ASP A 1 83 ? -4.670 11.466 -9.918 1.00 88.75 83 ASP A O 1
ATOM 615 N N . TRP A 1 84 ? -3.269 10.433 -8.512 1.00 91.44 84 TRP A N 1
ATOM 616 C CA . TRP A 1 84 ? -4.257 10.285 -7.446 1.00 91.44 84 TRP A CA 1
ATOM 617 C C . TRP A 1 84 ? -4.925 11.614 -7.077 1.00 91.44 84 TRP A C 1
ATOM 619 O O . TRP A 1 84 ? -6.128 11.656 -6.820 1.00 91.44 84 TRP A O 1
ATOM 629 N N . LEU A 1 85 ? -4.171 12.715 -7.068 1.00 89.81 85 LEU A N 1
ATOM 630 C CA . LEU A 1 85 ? -4.686 14.028 -6.689 1.00 89.81 85 LEU A CA 1
ATOM 631 C C . LEU A 1 85 ? -5.629 14.633 -7.741 1.00 89.81 85 LEU A C 1
ATOM 633 O O . LEU A 1 85 ? -6.295 15.631 -7.438 1.00 89.81 85 LEU A O 1
ATOM 637 N N . VAL A 1 86 ? -5.699 14.046 -8.936 1.00 88.94 86 VAL A N 1
ATOM 638 C CA . VAL A 1 86 ? -6.550 14.469 -10.056 1.00 88.94 86 VAL A CA 1
ATOM 639 C C . VAL A 1 86 ? -7.666 13.449 -10.299 1.00 88.94 86 VAL A C 1
ATOM 641 O O . VAL A 1 86 ? -8.844 13.805 -10.305 1.00 88.94 86 VAL A O 1
ATOM 644 N N . ASP A 1 87 ? -7.312 12.171 -10.411 1.00 88.19 87 ASP A N 1
ATOM 645 C CA . ASP A 1 87 ? -8.176 11.130 -10.972 1.00 88.19 87 ASP A CA 1
ATOM 646 C C . ASP A 1 87 ? -8.994 10.362 -9.928 1.00 88.19 87 ASP A C 1
ATOM 648 O O . ASP A 1 87 ? -9.931 9.645 -10.287 1.00 88.19 87 ASP A O 1
ATOM 652 N N . ALA A 1 88 ? -8.695 10.506 -8.630 1.00 86.12 88 ALA A N 1
ATOM 653 C CA . ALA A 1 88 ? -9.342 9.705 -7.584 1.00 86.12 88 ALA A CA 1
ATOM 654 C C . ALA A 1 88 ? -10.875 9.831 -7.558 1.00 86.12 88 ALA A C 1
ATOM 656 O O . ALA A 1 88 ? -11.566 8.910 -7.127 1.00 86.12 88 ALA A O 1
ATOM 657 N N . HIS A 1 89 ? -11.421 10.950 -8.039 1.00 84.62 89 HIS A N 1
ATOM 658 C CA . HIS A 1 89 ? -12.864 11.179 -8.143 1.00 84.62 89 HIS A CA 1
ATOM 659 C C . HIS A 1 89 ? -13.575 10.240 -9.124 1.00 84.62 89 HIS A C 1
ATOM 661 O O . HIS A 1 89 ? -14.762 9.972 -8.949 1.00 84.62 89 HIS A O 1
ATOM 667 N N . SER A 1 90 ? -12.856 9.746 -10.130 1.00 85.31 90 SER A N 1
ATOM 668 C CA . SER A 1 90 ? -13.383 8.875 -11.183 1.00 85.31 90 SER A CA 1
ATOM 669 C C . SER A 1 90 ? -13.200 7.389 -10.862 1.00 85.31 90 SER A C 1
ATOM 671 O O . SER A 1 90 ? -13.626 6.527 -11.631 1.00 85.31 90 SER A O 1
ATOM 673 N N . LEU A 1 91 ? -12.554 7.065 -9.736 1.00 86.25 91 LEU A N 1
ATOM 674 C CA . LEU A 1 91 ? -12.299 5.688 -9.334 1.00 86.25 91 LEU A CA 1
ATOM 675 C C . LEU A 1 91 ? -13.534 5.046 -8.700 1.00 86.25 91 LEU A C 1
ATOM 677 O O . LEU A 1 91 ? -14.271 5.657 -7.925 1.00 86.25 91 LEU A O 1
ATOM 681 N N . GLN A 1 92 ? -13.722 3.759 -8.992 1.00 83.38 92 GLN A N 1
ATOM 682 C CA . GLN A 1 92 ? -14.712 2.939 -8.297 1.00 83.38 92 GLN A CA 1
ATOM 683 C C . GLN A 1 92 ? -14.359 2.819 -6.811 1.00 83.38 92 GLN A C 1
ATOM 685 O O . GLN A 1 92 ? -13.184 2.799 -6.435 1.00 83.38 92 GLN A O 1
ATOM 690 N N . ARG A 1 93 ? -15.390 2.687 -5.966 1.00 89.56 93 ARG A N 1
ATOM 691 C CA . ARG A 1 93 ? -15.195 2.447 -4.531 1.00 89.56 93 ARG A CA 1
ATOM 692 C C . ARG A 1 93 ? -14.462 1.123 -4.307 1.00 89.56 93 ARG A C 1
ATOM 694 O O . ARG A 1 93 ? -14.710 0.142 -5.008 1.00 89.56 93 ARG A O 1
ATOM 701 N N . ALA A 1 94 ? -13.596 1.101 -3.301 1.00 95.06 94 ALA A N 1
ATOM 702 C CA . ALA A 1 94 ? -12.842 -0.075 -2.880 1.00 95.06 94 ALA A CA 1
ATOM 703 C C . ALA A 1 94 ? -13.058 -0.357 -1.386 1.00 95.06 94 ALA A C 1
ATOM 705 O O . ALA A 1 94 ? -13.542 0.498 -0.644 1.00 95.06 94 ALA A O 1
ATOM 706 N N . ASP A 1 95 ? -12.670 -1.551 -0.935 1.00 96.25 95 ASP A N 1
ATOM 707 C CA . ASP A 1 95 ? -12.768 -1.941 0.477 1.00 96.25 95 ASP A CA 1
ATOM 708 C C . ASP A 1 95 ? -11.703 -1.234 1.326 1.00 96.25 95 ASP A C 1
ATOM 710 O O . ASP A 1 95 ? -11.913 -0.971 2.512 1.00 96.25 95 ASP A O 1
ATOM 714 N N . GLY A 1 96 ? -10.557 -0.908 0.719 1.00 96.25 96 GLY A N 1
ATOM 715 C CA . GLY A 1 96 ? -9.512 -0.138 1.375 1.00 96.25 96 GLY A CA 1
ATOM 716 C C . GLY A 1 96 ? -8.502 0.503 0.430 1.00 96.25 96 GLY A C 1
ATOM 717 O O . GLY A 1 96 ? -8.339 0.095 -0.718 1.00 96.25 96 GLY A O 1
ATOM 718 N N . ILE A 1 97 ? -7.789 1.495 0.949 1.00 97.19 97 ILE A N 1
ATOM 719 C CA . ILE A 1 97 ? -6.588 2.067 0.336 1.00 97.19 97 ILE A CA 1
ATOM 720 C C . ILE A 1 97 ? -5.396 1.676 1.193 1.00 97.19 97 ILE A C 1
ATOM 722 O O . ILE A 1 97 ? -5.448 1.780 2.417 1.00 97.19 97 ILE A O 1
ATOM 726 N N . VAL A 1 98 ? -4.320 1.226 0.561 1.00 97.69 98 VAL A N 1
ATOM 727 C CA . VAL A 1 98 ? -3.086 0.851 1.248 1.00 97.69 98 VAL A CA 1
ATOM 728 C C . VAL A 1 98 ? -1.936 1.485 0.495 1.00 97.69 98 VAL A C 1
ATOM 730 O O . VAL A 1 98 ? -1.748 1.200 -0.681 1.00 97.69 98 VAL A O 1
ATOM 733 N N . THR A 1 99 ? -1.191 2.373 1.147 1.00 95.69 99 THR A N 1
ATOM 734 C CA . THR A 1 99 ? -0.260 3.234 0.418 1.00 95.69 99 THR A CA 1
ATOM 735 C C . THR A 1 99 ? 0.955 3.669 1.231 1.00 95.69 99 THR A C 1
ATOM 737 O O . THR A 1 99 ? 0.926 3.714 2.462 1.00 95.69 99 THR A O 1
ATOM 740 N N . SER A 1 100 ? 2.030 4.009 0.523 1.00 93.50 100 SER A N 1
ATOM 741 C CA . SER A 1 100 ? 3.188 4.741 1.034 1.00 93.50 100 SER A CA 1
ATOM 742 C C . SER A 1 100 ? 3.327 6.004 0.185 1.00 93.50 100 SER A C 1
ATOM 744 O O . SER A 1 100 ? 3.892 5.908 -0.905 1.00 93.50 100 SER A O 1
ATOM 746 N N . PRO A 1 101 ? 2.816 7.160 0.642 1.00 91.06 101 PRO A N 1
ATOM 747 C CA . PRO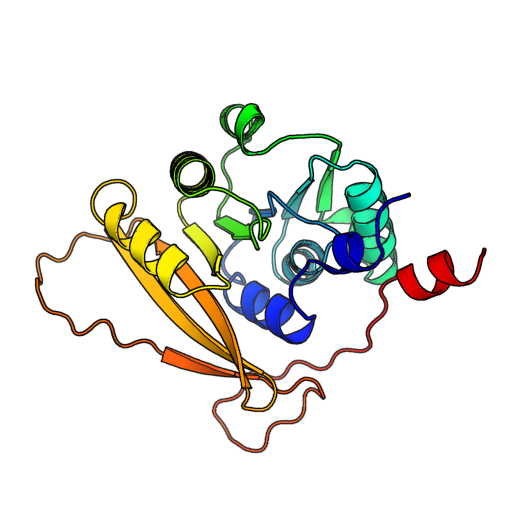 A 1 101 ? 2.885 8.394 -0.128 1.00 91.06 101 PRO A CA 1
ATOM 748 C C . PRO A 1 101 ? 4.336 8.791 -0.463 1.00 91.06 101 PRO A C 1
ATOM 750 O O . PRO A 1 101 ? 5.259 8.416 0.273 1.00 91.06 101 PRO A O 1
ATOM 753 N N . PRO A 1 102 ? 4.562 9.540 -1.556 1.00 88.94 102 PRO A N 1
ATOM 754 C CA . PRO A 1 102 ? 5.869 10.098 -1.888 1.00 88.94 102 PRO A CA 1
ATOM 755 C C . PRO A 1 102 ? 6.431 10.996 -0.777 1.00 88.94 102 PRO A C 1
ATOM 757 O O . PRO A 1 102 ? 5.720 11.792 -0.173 1.00 88.94 102 PRO A O 1
ATOM 760 N N . MET A 1 103 ? 7.743 10.907 -0.543 1.00 82.88 103 MET A N 1
ATOM 761 C CA . MET A 1 103 ? 8.449 11.610 0.548 1.00 82.88 103 MET A CA 1
ATOM 762 C C . MET A 1 103 ? 8.495 13.128 0.427 1.00 82.88 103 MET A C 1
ATOM 764 O O . MET A 1 103 ? 8.829 13.820 1.389 1.00 82.88 103 MET A O 1
ATOM 768 N N . ASN A 1 104 ? 8.232 13.626 -0.771 1.00 84.81 104 ASN A N 1
ATOM 769 C CA . ASN A 1 104 ? 8.270 15.032 -1.124 1.00 84.81 104 ASN A CA 1
ATOM 770 C C . ASN A 1 104 ? 6.876 15.670 -1.168 1.00 84.81 104 ASN A C 1
ATOM 772 O O . ASN A 1 104 ? 6.789 16.820 -1.588 1.00 84.81 104 ASN A O 1
ATOM 776 N N . MET A 1 105 ? 5.817 14.957 -0.763 1.00 87.88 105 MET A N 1
ATOM 777 C CA . MET A 1 105 ? 4.485 15.554 -0.709 1.00 87.88 105 MET A CA 1
ATOM 778 C C . MET A 1 105 ? 4.425 16.691 0.310 1.00 87.88 105 MET A C 1
ATOM 780 O O . MET A 1 105 ? 4.923 16.566 1.432 1.00 87.88 105 MET A O 1
ATOM 784 N N . THR A 1 106 ? 3.778 17.793 -0.067 1.00 90.19 106 THR A N 1
ATOM 785 C CA . THR A 1 106 ? 3.499 18.887 0.865 1.00 90.19 106 THR A CA 1
ATOM 786 C C . THR A 1 106 ? 2.387 18.505 1.838 1.00 90.19 106 THR A C 1
ATOM 788 O O . THR A 1 106 ? 1.627 17.549 1.642 1.00 90.19 106 THR A O 1
ATOM 791 N N . LYS A 1 107 ? 2.238 19.301 2.898 1.00 87.62 107 LYS A N 1
ATOM 792 C CA . LYS A 1 107 ? 1.130 19.154 3.842 1.00 87.62 107 LYS A CA 1
ATOM 793 C C . LYS A 1 107 ? -0.229 19.248 3.137 1.00 87.62 107 LYS A C 1
ATOM 795 O O . LYS A 1 107 ? -1.130 18.460 3.421 1.00 87.62 107 LYS A O 1
ATOM 800 N N . GLU A 1 108 ? -0.390 20.184 2.206 1.00 89.19 108 GLU A N 1
ATOM 801 C CA . GLU A 1 108 ? -1.625 20.376 1.441 1.00 89.19 108 GLU A CA 1
ATOM 802 C C . GLU A 1 108 ? -1.944 19.157 0.569 1.00 89.19 108 GL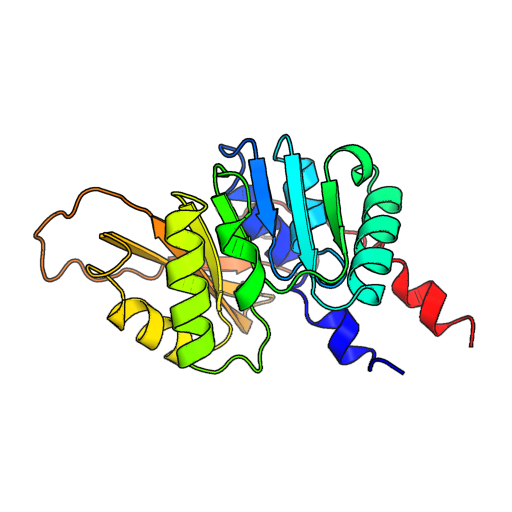U A C 1
ATOM 804 O O . GLU A 1 108 ? -3.097 18.715 0.521 1.00 89.19 108 GLU A O 1
ATOM 809 N N . GLU A 1 109 ? -0.929 18.577 -0.074 1.00 91.25 109 GLU A N 1
ATOM 810 C CA . GLU A 1 109 ? -1.064 17.355 -0.870 1.00 91.25 109 GLU A CA 1
ATOM 811 C C . GLU A 1 109 ? -1.466 16.166 0.003 1.00 91.25 109 GLU A C 1
ATOM 813 O O . GLU A 1 109 ? -2.412 15.456 -0.340 1.00 91.25 109 GLU A O 1
ATOM 818 N N . MET A 1 110 ? -0.849 16.002 1.177 1.00 89.94 110 MET A N 1
ATOM 819 C CA . MET A 1 110 ? -1.220 14.967 2.149 1.00 89.94 110 MET A CA 1
ATOM 820 C C . MET A 1 110 ? -2.668 15.120 2.632 1.00 89.94 110 MET A C 1
ATOM 822 O O . MET A 1 110 ? -3.410 14.135 2.716 1.00 89.94 110 MET A O 1
ATOM 826 N N . VAL A 1 111 ? -3.125 16.350 2.892 1.00 88.56 111 VAL A N 1
ATOM 827 C CA . VAL A 1 111 ? -4.529 16.630 3.245 1.00 88.56 111 VAL A CA 1
ATOM 828 C C . VAL A 1 111 ? -5.464 16.274 2.087 1.00 88.56 111 VAL A C 1
ATOM 830 O O . VAL A 1 111 ? -6.512 15.657 2.308 1.00 88.56 111 VAL A O 1
ATOM 833 N N . LYS A 1 112 ? -5.111 16.647 0.851 1.00 91.31 112 LYS A N 1
ATOM 834 C CA . LYS A 1 112 ? -5.914 16.355 -0.345 1.00 91.31 112 LYS A CA 1
ATOM 835 C C . LYS A 1 112 ? -5.997 14.849 -0.600 1.00 91.31 112 LYS A C 1
ATOM 837 O O . LYS A 1 112 ? -7.103 14.332 -0.750 1.00 91.31 112 LYS A O 1
ATOM 842 N N . LEU A 1 113 ? -4.868 14.143 -0.546 1.00 91.94 113 LEU A N 1
ATOM 843 C CA . LEU A 1 113 ? -4.774 12.684 -0.621 1.00 91.94 113 LEU A CA 1
ATOM 844 C C . LEU A 1 113 ? -5.722 12.035 0.386 1.00 91.94 113 LEU A C 1
ATOM 846 O O . LEU A 1 113 ? -6.540 11.195 0.014 1.00 91.94 113 LEU A O 1
ATOM 850 N N . THR A 1 114 ? -5.654 12.474 1.641 1.00 89.69 114 THR A N 1
ATOM 851 C CA . THR A 1 114 ? -6.426 11.928 2.762 1.00 89.69 114 THR A CA 1
ATOM 852 C C . THR A 1 114 ? -7.937 12.148 2.587 1.00 89.69 114 THR A C 1
ATOM 854 O O . THR A 1 114 ? -8.730 11.235 2.826 1.00 89.69 114 THR A O 1
ATOM 857 N N . LYS A 1 115 ? -8.354 13.324 2.089 1.00 88.69 115 LYS A N 1
ATOM 858 C CA . LYS A 1 115 ? -9.757 13.632 1.735 1.00 88.69 115 LYS A CA 1
ATOM 859 C C . LYS A 1 115 ? -10.282 12.791 0.573 1.00 88.69 115 LYS A C 1
ATOM 861 O O . LYS A 1 115 ? -11.448 12.410 0.568 1.00 88.69 115 LYS A O 1
ATOM 866 N N . LEU A 1 116 ? -9.457 12.560 -0.444 1.00 91.81 116 LEU A N 1
ATOM 867 C CA . LEU A 1 116 ? -9.835 11.722 -1.581 1.00 91.81 116 LEU A CA 1
ATOM 868 C C . LEU A 1 116 ? -9.952 10.262 -1.145 1.00 91.81 116 LEU A C 1
ATOM 870 O O . LEU A 1 116 ? -10.925 9.593 -1.484 1.00 91.81 116 LEU A O 1
ATOM 874 N N . ALA A 1 117 ? -9.023 9.801 -0.307 1.00 91.69 117 ALA A N 1
ATOM 875 C CA . ALA A 1 117 ? -9.005 8.433 0.184 1.00 91.69 117 ALA A CA 1
ATOM 876 C C . ALA A 1 117 ? -10.274 8.075 0.966 1.00 91.69 117 ALA A C 1
ATOM 878 O O . ALA A 1 117 ? -10.883 7.046 0.679 1.00 91.69 117 ALA A O 1
ATOM 879 N N . SER A 1 118 ? -10.740 8.956 1.860 1.00 87.81 118 SER A N 1
ATOM 880 C CA . SER A 1 118 ? -11.975 8.725 2.629 1.00 87.81 118 SER A CA 1
ATOM 881 C C . SER A 1 118 ? -13.238 8.631 1.767 1.00 87.81 118 SER A C 1
ATOM 883 O O . SER A 1 118 ? -14.221 8.001 2.159 1.00 87.81 118 SER A O 1
ATOM 885 N N . ARG A 1 119 ? -13.236 9.250 0.580 1.00 88.75 119 ARG A N 1
ATOM 886 C CA . ARG A 1 119 ? -14.363 9.181 -0.360 1.00 88.75 119 ARG A CA 1
ATOM 887 C C . ARG A 1 119 ? -14.389 7.871 -1.128 1.00 88.75 119 ARG A C 1
ATOM 889 O O . ARG A 1 119 ? -15.481 7.377 -1.412 1.00 88.75 119 ARG A O 1
ATOM 896 N N . VAL A 1 120 ? -13.216 7.341 -1.465 1.00 92.00 120 VAL A N 1
ATOM 897 C CA . VAL A 1 120 ? -13.056 6.164 -2.327 1.00 92.00 120 VAL A CA 1
ATOM 898 C C . VAL A 1 120 ? -13.115 4.864 -1.526 1.00 92.00 120 VAL A C 1
ATOM 900 O O . VAL A 1 120 ? -13.681 3.882 -2.008 1.00 92.00 120 VAL A O 1
ATOM 903 N N . ALA A 1 121 ? -12.595 4.846 -0.296 1.00 93.25 121 ALA A N 1
ATOM 904 C CA . ALA A 1 121 ? -12.594 3.654 0.542 1.00 93.25 121 ALA A CA 1
ATOM 905 C C . ALA A 1 121 ? -12.868 3.978 2.021 1.00 93.25 121 ALA A C 1
ATOM 907 O O . ALA A 1 121 ? -12.389 4.990 2.532 1.00 93.25 121 ALA A O 1
ATOM 908 N N . PRO A 1 122 ? -13.605 3.109 2.740 1.00 90.62 122 PRO A N 1
ATOM 909 C CA . PRO A 1 122 ? -13.874 3.310 4.159 1.00 90.62 122 PRO A CA 1
ATOM 910 C C . PRO A 1 122 ? -12.618 3.135 5.020 1.00 90.62 122 PRO A C 1
ATOM 912 O O . PRO A 1 122 ? -12.515 3.775 6.059 1.00 90.62 122 PRO A O 1
ATOM 915 N N . LYS A 1 123 ? -11.672 2.283 4.604 1.00 92.62 123 LYS A N 1
ATOM 916 C CA . LYS A 1 123 ? -10.458 1.955 5.362 1.00 92.62 123 LYS A CA 1
ATOM 917 C C . LYS A 1 123 ? -9.221 2.443 4.627 1.00 92.62 123 LYS A C 1
ATOM 919 O O . LYS A 1 123 ? -9.047 2.132 3.451 1.00 92.62 123 LYS A O 1
ATOM 924 N N . VAL A 1 124 ? -8.330 3.146 5.316 1.00 95.00 124 VAL A N 1
ATOM 925 C CA . VAL A 1 124 ? -7.058 3.590 4.732 1.00 95.00 124 VAL A CA 1
ATOM 926 C C . VAL A 1 124 ? -5.903 3.184 5.640 1.00 95.00 124 VAL A C 1
ATOM 928 O O . VAL A 1 124 ? -5.887 3.515 6.820 1.00 95.00 124 VAL A O 1
ATOM 931 N N . LEU A 1 125 ? -4.928 2.472 5.082 1.00 95.94 125 LEU A N 1
ATOM 932 C CA . LEU A 1 125 ? -3.655 2.155 5.716 1.00 95.94 125 LEU A CA 1
ATOM 933 C C . LEU A 1 125 ? -2.547 2.939 5.014 1.00 95.94 125 LEU A C 1
ATOM 935 O O . LEU A 1 125 ? -2.264 2.716 3.838 1.00 95.94 125 LEU A O 1
ATOM 939 N N . MET A 1 126 ? -1.899 3.836 5.745 1.00 95.00 126 MET A N 1
ATOM 940 C CA . MET A 1 126 ? -0.870 4.718 5.210 1.00 95.00 126 MET A CA 1
ATOM 941 C C . MET A 1 126 ? 0.446 4.527 5.954 1.00 95.00 126 MET A C 1
ATOM 943 O O . MET A 1 126 ? 0.481 4.555 7.183 1.00 95.00 126 MET A O 1
ATOM 947 N N . LYS A 1 127 ? 1.535 4.345 5.209 1.00 94.75 127 LYS A N 1
ATOM 948 C CA . LYS A 1 127 ? 2.892 4.396 5.752 1.00 94.75 127 LYS A CA 1
ATOM 949 C C . LYS A 1 127 ? 3.377 5.843 5.777 1.00 94.75 127 LYS A C 1
ATOM 951 O O . LYS A 1 127 ? 3.487 6.466 4.729 1.00 94.75 127 LYS A O 1
ATOM 956 N N . LEU A 1 128 ? 3.737 6.318 6.960 1.00 91.62 128 LEU A N 1
ATOM 957 C CA . LEU A 1 128 ? 4.331 7.625 7.223 1.00 91.62 128 LEU A CA 1
ATOM 958 C C . LEU A 1 128 ? 5.793 7.444 7.615 1.00 91.62 128 LEU A C 1
ATOM 960 O O . LEU A 1 128 ? 6.172 6.427 8.200 1.00 91.62 128 LEU A O 1
ATOM 964 N N . MET A 1 129 ? 6.614 8.424 7.280 1.00 83.94 129 MET A N 1
ATOM 965 C CA . MET A 1 129 ? 8.058 8.393 7.495 1.00 83.94 129 MET A CA 1
ATOM 966 C C . MET A 1 129 ? 8.500 9.364 8.578 1.00 83.94 129 MET A C 1
ATOM 968 O O . MET A 1 129 ? 9.580 9.188 9.136 1.00 83.94 129 MET A O 1
ATOM 972 N N . LYS A 1 130 ? 7.681 10.372 8.889 1.00 78.44 130 LYS A N 1
ATOM 973 C CA . LYS A 1 130 ? 8.026 11.419 9.848 1.00 78.44 130 LYS A CA 1
ATOM 974 C C . LYS A 1 130 ? 6.881 11.658 10.829 1.00 78.44 130 LYS A C 1
ATOM 976 O O . LYS A 1 130 ? 5.709 11.648 10.461 1.00 78.44 130 LYS A O 1
ATOM 981 N N . ASP A 1 131 ? 7.225 11.963 12.077 1.00 78.19 131 ASP A N 1
ATOM 982 C CA . ASP A 1 131 ? 6.242 12.212 13.142 1.00 78.19 131 ASP A CA 1
ATOM 983 C C . ASP A 1 131 ? 5.342 13.432 12.869 1.00 78.19 131 ASP A C 1
ATOM 985 O O . ASP A 1 131 ? 4.190 13.484 13.313 1.00 78.19 131 ASP A O 1
ATOM 989 N N . HIS A 1 132 ? 5.826 14.420 12.107 1.00 77.25 132 HIS A N 1
ATOM 990 C CA . HIS A 1 132 ? 5.008 15.580 11.746 1.00 77.25 132 HIS A CA 1
ATOM 991 C C . HIS A 1 132 ? 3.875 15.226 10.775 1.00 77.25 132 HIS A C 1
ATOM 993 O O . HIS A 1 132 ? 2.792 15.786 10.906 1.00 77.25 132 HIS A O 1
ATOM 999 N N . GLU A 1 133 ? 4.065 14.250 9.879 1.00 82.56 133 GLU A N 1
ATOM 1000 C CA . GLU A 1 133 ? 3.004 13.783 8.971 1.00 82.56 133 GLU A CA 1
ATOM 1001 C C . GLU A 1 133 ? 1.842 13.184 9.774 1.00 82.56 133 GLU A C 1
ATOM 1003 O O . GLU A 1 133 ? 0.670 13.402 9.468 1.00 82.56 133 GLU A O 1
ATOM 1008 N N . LEU A 1 134 ? 2.161 12.475 10.862 1.00 83.19 134 LEU A N 1
ATOM 1009 C CA . LEU A 1 134 ? 1.152 11.970 11.787 1.00 83.19 134 LEU A CA 1
ATOM 1010 C C . LEU A 1 134 ? 0.428 13.113 12.515 1.00 83.19 134 LEU A C 1
ATOM 1012 O O . LEU A 1 134 ? -0.786 13.053 12.713 1.00 83.19 134 LEU A O 1
ATOM 1016 N N . SER A 1 135 ? 1.159 14.155 12.905 1.00 82.56 135 SER A N 1
ATOM 1017 C CA . SER A 1 135 ? 0.579 15.330 13.563 1.00 82.56 135 SER A CA 1
ATOM 1018 C C . SER A 1 135 ? -0.401 16.063 12.642 1.00 82.56 135 SER A C 1
ATOM 1020 O O . SER A 1 135 ? -1.479 16.463 13.083 1.00 82.56 135 SER A O 1
ATOM 1022 N N . ASP A 1 136 ? -0.076 16.165 11.353 1.00 82.50 136 ASP A N 1
ATOM 1023 C CA . ASP A 1 136 ? -0.964 16.720 10.333 1.00 82.50 136 ASP A CA 1
ATOM 1024 C C . ASP A 1 136 ? -2.212 15.853 10.120 1.00 82.50 136 ASP A C 1
ATOM 1026 O O . ASP A 1 136 ? -3.321 16.384 10.042 1.00 82.50 136 ASP A O 1
ATOM 1030 N N . LEU A 1 137 ? -2.077 14.521 10.115 1.00 83.06 137 LEU A N 1
ATOM 1031 C CA . LEU A 1 137 ? -3.233 13.619 10.062 1.00 83.06 137 LEU A CA 1
ATOM 1032 C C . LEU A 1 137 ? -4.145 13.762 11.284 1.00 83.06 137 LEU A C 1
ATOM 1034 O O . LEU A 1 137 ? -5.367 13.756 11.134 1.00 83.06 137 LEU A O 1
ATOM 1038 N N . TYR A 1 138 ? -3.596 13.945 12.487 1.00 84.25 138 TYR A N 1
ATOM 1039 C CA . TYR A 1 138 ? -4.422 14.183 13.674 1.00 84.25 138 TYR A CA 1
ATOM 1040 C C . TYR A 1 138 ? -5.221 15.491 13.597 1.00 84.25 138 TYR A C 1
ATOM 1042 O O . TYR A 1 138 ? -6.309 15.560 14.162 1.00 84.25 138 TYR A O 1
ATOM 1050 N N . GLN A 1 139 ? -4.770 16.504 12.846 1.00 80.94 139 GLN A N 1
ATOM 1051 C CA . GLN A 1 139 ? -5.565 17.722 12.599 1.00 80.94 139 GLN A CA 1
ATOM 1052 C C . GLN A 1 139 ? -6.805 17.467 11.718 1.00 80.94 139 GLN A C 1
ATOM 1054 O O . GLN A 1 139 ? -7.707 18.316 11.653 1.00 80.94 139 GLN A O 1
ATOM 1059 N N . LEU A 1 140 ? -6.840 16.319 11.032 1.00 76.19 140 LEU A N 1
ATOM 1060 C CA . LEU A 1 140 ? -7.940 15.841 10.192 1.00 76.19 140 LEU A CA 1
ATOM 1061 C C . LEU A 1 140 ? -8.853 14.834 10.910 1.00 76.19 140 LEU A C 1
ATOM 1063 O O . LEU A 1 140 ? -9.949 14.539 10.418 1.00 76.19 140 LEU A O 1
ATOM 1067 N N . GLU A 1 141 ? -8.430 14.318 12.064 1.00 75.19 141 GLU A N 1
ATOM 1068 C CA . GLU A 1 141 ? -9.257 13.472 12.923 1.00 75.19 141 GLU A CA 1
ATOM 1069 C C . GLU A 1 141 ? -10.516 14.242 13.358 1.00 75.19 141 GLU A C 1
ATOM 1071 O O . GLU A 1 141 ? -10.482 15.451 13.594 1.00 75.19 141 GLU A O 1
ATOM 1076 N N . ASN A 1 142 ? -11.656 13.557 13.401 1.00 69.69 142 ASN A N 1
ATOM 1077 C CA . ASN A 1 142 ? -13.005 14.097 13.614 1.00 69.69 142 ASN A CA 1
ATOM 1078 C C . ASN A 1 142 ? -13.528 15.067 12.537 1.00 69.69 142 ASN A C 1
ATOM 1080 O O . ASN A 1 142 ? -14.686 15.473 12.605 1.00 69.69 142 ASN A O 1
ATOM 1084 N N . LYS A 1 143 ? -12.722 15.425 11.529 1.00 73.75 143 LYS A N 1
ATOM 1085 C CA . LYS A 1 143 ? -13.176 16.177 10.342 1.00 73.75 143 LYS A CA 1
ATOM 1086 C C . LYS A 1 143 ? -13.409 15.274 9.137 1.00 73.75 143 LYS A C 1
ATOM 1088 O O . LYS A 1 143 ? -14.277 15.555 8.318 1.00 73.75 143 LYS A O 1
ATOM 1093 N N . ILE A 1 144 ? -12.586 14.235 9.002 1.00 75.12 144 ILE A N 1
ATOM 1094 C CA . ILE A 1 144 ? -12.599 13.315 7.856 1.00 75.12 144 ILE A CA 1
ATOM 1095 C C . ILE A 1 144 ? -12.712 11.863 8.324 1.00 75.12 144 ILE A C 1
ATOM 1097 O O . ILE A 1 144 ? -13.484 11.099 7.753 1.00 75.12 144 ILE A O 1
ATOM 1101 N N . PHE A 1 145 ? -11.959 11.493 9.362 1.00 73.69 145 PHE A N 1
ATOM 1102 C CA . PHE A 1 145 ? -11.959 10.151 9.941 1.00 73.69 145 PHE A CA 1
ATOM 1103 C C . PHE A 1 145 ? -12.310 10.219 11.415 1.00 73.69 145 PHE A C 1
ATOM 1105 O O . PHE A 1 145 ? -11.873 11.129 12.114 1.00 73.69 145 PHE A O 1
ATOM 1112 N N . ASN A 1 146 ? -13.057 9.233 11.893 1.00 74.31 146 ASN A N 1
ATOM 1113 C CA . ASN A 1 146 ? -13.516 9.211 13.278 1.00 74.31 146 ASN A CA 1
ATOM 1114 C C . ASN A 1 146 ? -12.459 8.662 14.239 1.00 74.31 146 ASN A C 1
ATOM 1116 O O . ASN A 1 146 ? -12.501 8.950 15.431 1.00 74.31 146 ASN A O 1
ATOM 1120 N N . LYS A 1 147 ? -11.525 7.844 13.740 1.00 81.00 147 LYS A N 1
ATOM 1121 C CA . LYS A 1 147 ? -10.464 7.264 14.560 1.00 81.00 147 LYS A CA 1
ATOM 1122 C C . LYS A 1 147 ? -9.203 7.028 13.745 1.00 81.00 147 LYS A C 1
ATOM 1124 O O . LYS A 1 147 ? -9.260 6.406 12.683 1.00 81.00 147 LYS A O 1
ATOM 1129 N N . ILE A 1 148 ? -8.070 7.462 14.292 1.00 87.31 148 ILE A N 1
ATOM 1130 C CA . ILE A 1 148 ? -6.742 7.156 13.759 1.00 87.31 148 ILE A CA 1
ATOM 1131 C C . ILE A 1 148 ? -6.012 6.234 14.741 1.00 87.31 148 ILE A C 1
ATOM 1133 O O . ILE A 1 148 ? -5.660 6.642 15.848 1.00 87.31 148 ILE A O 1
ATOM 1137 N N . ASN A 1 149 ? -5.761 4.986 14.336 1.00 88.69 149 ASN A N 1
ATOM 1138 C CA . ASN A 1 149 ? -4.872 4.078 15.070 1.00 88.69 149 ASN A CA 1
ATOM 1139 C C . ASN A 1 149 ? -3.476 4.108 14.449 1.00 88.69 149 ASN A C 1
ATOM 1141 O O . ASN A 1 149 ? -3.337 4.303 13.243 1.00 88.69 149 ASN A O 1
ATOM 1145 N N . THR A 1 150 ? -2.439 3.873 15.250 1.00 90.81 150 THR A N 1
ATOM 1146 C CA . THR A 1 150 ? -1.057 3.880 14.759 1.00 90.81 150 THR A CA 1
ATOM 1147 C C . THR A 1 150 ? -0.230 2.715 15.288 1.00 90.81 150 THR A C 1
ATOM 1149 O O . THR A 1 150 ? -0.392 2.276 16.429 1.00 90.81 150 THR A O 1
ATOM 1152 N N . GLU A 1 151 ? 0.684 2.228 14.450 1.00 91.44 151 GLU A N 1
ATOM 1153 C CA . GLU A 1 151 ? 1.749 1.304 14.837 1.00 91.44 151 GLU A CA 1
ATOM 1154 C C . GLU A 1 151 ? 3.114 1.926 14.514 1.00 91.44 151 GLU A C 1
ATOM 1156 O O . GLU A 1 151 ? 3.359 2.308 13.371 1.00 91.44 151 GLU A O 1
ATOM 1161 N N . GLN A 1 152 ? 4.002 2.019 15.507 1.00 91.12 152 GLN A N 1
ATOM 1162 C CA . GLN A 1 152 ? 5.405 2.377 15.283 1.00 91.12 152 GLN A CA 1
ATOM 1163 C C . GLN A 1 152 ? 6.164 1.135 14.824 1.00 91.12 152 GLN A C 1
ATOM 1165 O O . GLN A 1 152 ? 6.172 0.116 15.522 1.00 91.12 152 GLN A O 1
ATOM 1170 N N . ILE A 1 153 ? 6.806 1.219 13.667 1.00 90.75 153 ILE A N 1
ATOM 1171 C CA . ILE A 1 153 ? 7.548 0.115 13.073 1.00 90.75 153 ILE A CA 1
ATOM 1172 C C . ILE A 1 153 ? 9.035 0.300 13.336 1.00 90.75 153 ILE A C 1
ATOM 1174 O O . ILE A 1 153 ? 9.618 1.325 12.976 1.00 90.75 153 ILE A O 1
ATOM 1178 N N . CYS A 1 154 ? 9.650 -0.739 13.891 1.00 89.56 154 CYS A N 1
ATOM 1179 C CA . CYS A 1 154 ? 11.094 -0.886 13.967 1.00 89.56 154 CYS A CA 1
ATOM 1180 C C . CYS A 1 154 ? 11.529 -2.044 13.065 1.00 89.56 154 CYS A C 1
ATOM 1182 O O . CYS A 1 154 ? 10.919 -3.114 13.110 1.00 89.56 154 CYS A O 1
ATOM 1184 N N . ILE A 1 155 ? 12.575 -1.849 12.267 1.00 87.00 155 ILE A N 1
ATOM 1185 C CA . ILE A 1 155 ? 13.192 -2.905 11.455 1.00 87.00 155 ILE A CA 1
ATOM 1186 C C . ILE A 1 155 ? 14.617 -3.083 11.959 1.00 87.00 155 ILE A C 1
ATOM 1188 O O . ILE A 1 155 ? 15.346 -2.105 12.063 1.00 87.00 155 ILE A O 1
ATOM 1192 N N . ASP A 1 156 ? 14.985 -4.309 12.327 1.00 87.38 156 ASP A N 1
ATOM 1193 C CA . ASP A 1 156 ? 16.308 -4.630 12.881 1.00 87.38 156 ASP A CA 1
ATOM 1194 C C . ASP A 1 156 ? 16.667 -3.760 14.098 1.00 87.38 156 ASP A C 1
ATOM 1196 O O . ASP A 1 156 ? 17.811 -3.384 14.315 1.00 87.38 156 ASP A O 1
ATOM 1200 N N . ARG A 1 157 ? 15.646 -3.485 14.926 1.00 86.62 157 ARG A N 1
ATOM 1201 C CA . ARG A 1 157 ? 15.679 -2.639 16.137 1.00 86.62 157 ARG A CA 1
ATOM 1202 C C . ARG A 1 157 ? 15.834 -1.138 15.889 1.00 86.62 157 ARG A C 1
ATOM 1204 O O . ARG A 1 157 ? 15.715 -0.383 16.848 1.00 86.62 157 ARG A O 1
ATOM 1211 N N . GLU A 1 158 ? 15.946 -0.708 14.640 1.00 89.06 158 GLU A N 1
ATOM 1212 C CA . GLU A 1 158 ? 15.982 0.707 14.283 1.00 89.06 158 GLU A CA 1
ATOM 1213 C C . GLU A 1 158 ? 14.575 1.249 13.988 1.00 89.06 158 GLU A C 1
ATOM 1215 O O . GLU A 1 158 ? 13.776 0.561 13.336 1.00 89.06 158 GLU A O 1
ATOM 1220 N N . PRO A 1 159 ? 14.225 2.469 14.445 1.00 90.50 159 PRO A N 1
ATOM 1221 C CA . PRO A 1 159 ? 13.003 3.149 14.024 1.00 90.50 159 PRO A CA 1
ATOM 1222 C C . PRO A 1 159 ? 12.937 3.255 12.498 1.00 90.50 159 PRO A C 1
ATOM 1224 O O . PRO A 1 159 ? 13.910 3.632 11.851 1.00 90.50 159 PRO A O 1
ATOM 1227 N N . ASN A 1 160 ? 11.787 2.921 11.911 1.00 90.94 160 ASN A N 1
ATOM 1228 C CA . ASN A 1 160 ? 11.643 2.896 10.457 1.00 90.94 160 ASN A CA 1
ATOM 1229 C C . ASN A 1 160 ? 10.501 3.773 9.942 1.00 90.94 160 ASN A C 1
ATOM 12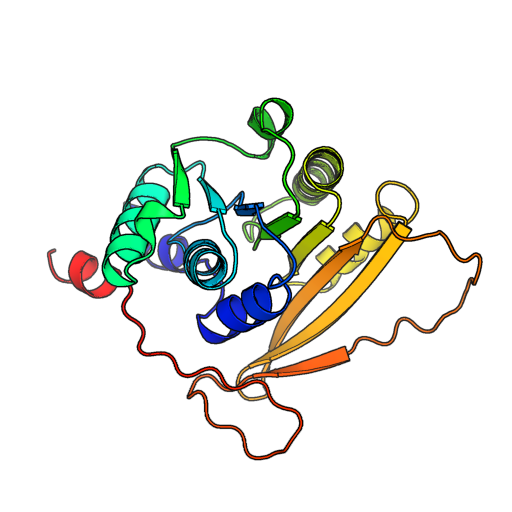31 O O . ASN A 1 160 ? 10.706 4.590 9.051 1.00 90.94 160 ASN A O 1
ATOM 1235 N N . SER A 1 161 ? 9.284 3.549 10.430 1.00 92.50 161 SER A N 1
ATOM 1236 C CA . SER A 1 161 ? 8.086 4.214 9.912 1.00 92.50 161 SER A CA 1
ATOM 1237 C C . SER A 1 161 ? 6.925 4.112 10.893 1.00 92.50 161 SER A C 1
ATOM 1239 O O . SER A 1 161 ? 6.983 3.382 11.884 1.00 92.50 161 SER A O 1
ATOM 1241 N N . ILE A 1 162 ? 5.846 4.831 10.601 1.00 93.12 162 ILE A N 1
ATOM 1242 C CA . ILE A 1 162 ? 4.571 4.712 11.303 1.00 93.12 162 ILE A CA 1
ATOM 1243 C C . ILE A 1 162 ? 3.532 4.196 10.315 1.00 93.12 162 ILE A C 1
ATOM 1245 O O . ILE A 1 162 ? 3.391 4.731 9.219 1.00 93.12 162 ILE A O 1
ATOM 1249 N N . LEU A 1 163 ? 2.774 3.175 10.701 1.00 94.12 163 LEU A N 1
ATOM 1250 C CA . LEU A 1 163 ? 1.568 2.782 9.980 1.00 94.12 163 LEU A CA 1
ATOM 1251 C C . LEU A 1 163 ? 0.361 3.456 10.626 1.00 94.12 163 LEU A C 1
ATOM 1253 O O . LEU A 1 163 ? 0.054 3.178 11.784 1.00 94.12 163 LEU A O 1
ATOM 1257 N N . ALA A 1 164 ? -0.317 4.327 9.883 1.00 93.69 164 ALA A N 1
ATOM 1258 C CA . ALA A 1 164 ? -1.564 4.960 10.286 1.00 93.69 164 ALA A CA 1
ATOM 1259 C C . ALA A 1 164 ? -2.758 4.229 9.660 1.00 93.69 164 ALA A C 1
ATOM 1261 O O . ALA A 1 164 ? -2.819 4.037 8.446 1.00 93.69 164 ALA A O 1
ATOM 1262 N N . PHE A 1 165 ? -3.706 3.834 10.503 1.00 92.50 165 PHE A N 1
ATOM 1263 C CA . PHE A 1 165 ? -4.957 3.187 10.129 1.00 92.50 165 PHE A CA 1
ATOM 1264 C C . PHE A 1 165 ? -6.085 4.190 10.350 1.00 92.50 165 PHE A C 1
ATOM 1266 O O . PHE A 1 165 ? -6.367 4.576 11.488 1.00 92.50 165 PHE A O 1
ATOM 1273 N N . LEU A 1 166 ? -6.698 4.623 9.257 1.00 91.06 166 LEU A N 1
ATOM 1274 C CA . LEU A 1 166 ? -7.800 5.569 9.233 1.00 91.06 166 LEU A CA 1
ATOM 1275 C C . LEU A 1 166 ? -9.082 4.769 8.988 1.00 91.06 166 LEU A C 1
ATOM 1277 O O . LEU A 1 166 ? -9.265 4.195 7.911 1.00 91.06 166 LEU A O 1
ATOM 1281 N N . ASP A 1 167 ? -9.942 4.713 10.003 1.00 81.12 167 ASP A N 1
ATOM 1282 C CA . ASP A 1 167 ? -11.214 3.992 9.964 1.00 81.12 167 ASP A CA 1
ATOM 1283 C C . ASP A 1 167 ? -12.394 4.967 10.139 1.00 81.12 167 ASP A C 1
ATOM 1285 O O . ASP A 1 167 ? -12.278 5.986 10.833 1.00 81.12 167 ASP A O 1
ATOM 1289 N N . PRO A 1 168 ? -13.582 4.636 9.603 1.00 67.56 168 PRO A N 1
ATOM 1290 C CA . PRO A 1 168 ? -14.781 5.446 9.760 1.00 67.56 168 PRO A CA 1
ATOM 1291 C C . PRO A 1 168 ? -15.508 5.144 11.084 1.00 67.56 168 PRO A C 1
ATOM 1293 O O . PRO A 1 168 ? -16.668 5.509 11.219 1.00 67.56 168 PRO A O 1
ATOM 1296 N N . GLY A 1 169 ? -14.876 4.434 12.035 1.00 60.50 169 GLY A N 1
ATOM 1297 C CA . GLY A 1 169 ? -15.508 3.857 13.236 1.00 60.50 169 GLY A CA 1
ATOM 1298 C C . GLY A 1 169 ? -16.362 4.833 14.061 1.00 60.50 169 GLY A C 1
ATOM 1299 O O . GLY A 1 169 ? -16.286 6.035 13.882 1.00 60.50 169 GLY A O 1
ATOM 1300 N N . MET A 1 170 ? -17.205 4.355 14.977 1.00 47.53 170 MET A N 1
ATOM 1301 C CA . MET A 1 170 ? -18.056 5.258 15.772 1.00 47.53 170 MET A CA 1
ATOM 1302 C C . MET A 1 170 ? -17.231 6.216 16.650 1.00 47.53 170 MET A C 1
ATOM 1304 O O . MET A 1 170 ? -16.288 5.795 17.323 1.00 47.53 170 MET A O 1
ATOM 1308 N N . ASN A 1 171 ? -17.619 7.497 16.656 1.00 47.50 171 ASN A N 1
ATOM 1309 C CA . ASN A 1 171 ? -17.047 8.528 17.517 1.00 47.50 171 ASN A CA 1
ATOM 1310 C C . ASN A 1 171 ? -17.457 8.253 18.973 1.00 47.50 171 ASN A C 1
ATOM 1312 O O . ASN A 1 171 ? -18.537 8.631 19.422 1.00 47.50 171 ASN A O 1
ATOM 1316 N N . MET A 1 172 ? -16.623 7.517 19.703 1.00 46.88 172 MET A N 1
ATOM 1317 C CA . MET A 1 172 ? -16.784 7.359 21.144 1.00 46.88 172 MET A CA 1
ATOM 1318 C C . MET A 1 172 ? -16.234 8.633 21.784 1.00 46.88 172 MET A C 1
ATOM 1320 O O . MET A 1 172 ? -15.022 8.841 21.765 1.00 46.88 172 MET A O 1
ATOM 1324 N N . ASN A 1 173 ? -17.121 9.475 22.326 1.00 45.16 173 ASN A N 1
ATOM 1325 C CA . ASN A 1 173 ? -16.836 10.729 23.040 1.00 45.16 173 ASN A CA 1
ATOM 1326 C C . ASN A 1 173 ? -15.981 10.529 24.316 1.00 45.16 173 ASN A C 1
ATOM 1328 O O . ASN A 1 173 ? -16.371 10.945 25.401 1.00 45.16 173 ASN A O 1
ATOM 1332 N N . ASN A 1 174 ? -14.800 9.923 24.213 1.00 43.84 174 ASN A N 1
ATOM 1333 C CA . ASN A 1 174 ? -13.819 9.852 25.288 1.00 43.84 174 ASN A CA 1
ATOM 1334 C C . ASN A 1 174 ? -12.577 10.641 24.883 1.00 43.84 174 ASN A C 1
ATOM 1336 O O . ASN A 1 174 ? -11.600 10.119 24.340 1.00 43.84 174 ASN A O 1
ATOM 1340 N N . ARG A 1 175 ? -12.636 11.941 25.186 1.00 45.94 175 ARG A N 1
ATOM 1341 C CA . ARG A 1 175 ? -11.447 12.781 25.331 1.00 45.94 175 ARG A CA 1
ATOM 1342 C C . ARG A 1 175 ? -10.557 12.104 26.384 1.00 45.94 175 ARG A C 1
ATOM 1344 O O . ARG A 1 175 ? -11.029 11.829 27.480 1.00 45.94 175 ARG A O 1
ATOM 1351 N N . ASN A 1 176 ? -9.302 11.827 26.032 1.00 42.31 176 ASN A N 1
ATOM 1352 C CA . ASN A 1 176 ? -8.259 11.201 26.866 1.00 42.31 176 ASN A CA 1
ATOM 1353 C C . ASN A 1 176 ? -8.217 9.664 26.940 1.00 42.31 176 ASN A C 1
ATOM 1355 O O . ASN A 1 176 ? -7.801 9.108 27.955 1.00 42.31 176 ASN A O 1
ATOM 1359 N N . VAL A 1 177 ? -8.505 8.944 25.851 1.00 45.66 177 VAL A N 1
ATOM 1360 C CA . VAL A 1 177 ? -7.837 7.640 25.688 1.00 45.66 177 VAL A CA 1
ATOM 1361 C C . VAL A 1 177 ? -6.390 7.936 25.312 1.00 45.66 177 VAL A C 1
ATOM 1363 O O . VAL A 1 177 ? -6.139 8.448 24.221 1.00 45.66 177 VAL A O 1
ATOM 1366 N N . ASN A 1 178 ? -5.443 7.652 26.212 1.00 42.75 178 ASN A N 1
ATOM 1367 C CA . ASN A 1 178 ? -4.020 7.605 25.874 1.00 42.75 178 ASN A CA 1
ATOM 1368 C C . ASN A 1 178 ? -3.885 6.843 24.552 1.00 42.75 178 ASN A C 1
ATOM 1370 O O . ASN A 1 178 ? -4.202 5.653 24.492 1.00 42.75 178 ASN A O 1
ATOM 1374 N N . LYS A 1 179 ? -3.496 7.532 23.473 1.00 58.50 179 LYS A N 1
ATOM 1375 C CA . LYS A 1 179 ? -3.285 6.915 22.161 1.00 58.50 179 LYS A CA 1
ATOM 1376 C C . LYS A 1 179 ? -2.056 6.021 22.280 1.00 58.50 179 LYS A C 1
ATOM 1378 O O . LYS A 1 179 ? -0.936 6.453 22.033 1.00 58.50 179 LYS A O 1
ATOM 1383 N N . ILE A 1 180 ? -2.258 4.790 22.747 1.00 56.31 180 ILE A N 1
ATOM 1384 C CA . ILE A 1 180 ? -1.187 3.812 22.906 1.00 56.31 180 ILE A CA 1
ATOM 1385 C C . ILE A 1 180 ? -0.700 3.460 21.504 1.00 56.31 180 ILE A C 1
ATOM 1387 O O . ILE A 1 180 ? -1.356 2.728 20.763 1.00 56.31 180 ILE A O 1
ATOM 1391 N N . GLN A 1 181 ? 0.462 3.996 21.144 1.00 67.25 181 GLN A N 1
ATOM 1392 C CA . GLN A 1 181 ? 1.180 3.585 19.950 1.00 67.25 181 GLN A CA 1
ATOM 1393 C C . GLN A 1 181 ? 1.731 2.183 20.171 1.00 67.25 181 GLN A C 1
ATOM 1395 O O . GLN A 1 181 ? 2.613 1.953 21.002 1.00 67.25 181 GLN A O 1
ATOM 1400 N N . LYS A 1 182 ? 1.203 1.219 19.421 1.00 81.31 182 LYS A N 1
ATOM 1401 C CA . LYS A 1 182 ? 1.710 -0.149 19.453 1.00 81.31 182 LYS A CA 1
ATOM 1402 C C . LYS A 1 182 ? 3.036 -0.201 18.697 1.00 81.31 182 LYS A C 1
ATOM 1404 O O . LYS A 1 182 ? 3.093 0.163 17.526 1.00 81.31 182 LYS A O 1
ATOM 1409 N N . LYS A 1 183 ? 4.096 -0.680 19.347 1.00 85.62 183 LYS A N 1
ATOM 1410 C CA . LYS A 1 183 ? 5.387 -0.932 18.692 1.00 85.62 183 LYS A CA 1
ATOM 1411 C C . LYS A 1 183 ? 5.387 -2.309 18.032 1.00 85.62 183 LYS A C 1
ATOM 1413 O O . LYS A 1 183 ? 4.956 -3.290 18.641 1.00 85.62 183 LYS A O 1
ATOM 1418 N N . VAL A 1 184 ? 5.870 -2.383 16.798 1.00 87.06 184 VAL A N 1
ATOM 1419 C CA . VAL A 1 184 ? 6.006 -3.617 16.018 1.00 87.06 184 VAL A CA 1
ATOM 1420 C C . VAL A 1 184 ? 7.453 -3.740 15.561 1.00 87.06 184 VAL A C 1
ATOM 1422 O O . VAL A 1 184 ? 7.963 -2.865 14.869 1.00 87.06 184 VAL A O 1
ATOM 1425 N N . LEU A 1 185 ? 8.105 -4.837 15.945 1.00 85.69 185 LEU A N 1
ATOM 1426 C CA . LEU A 1 185 ? 9.477 -5.149 15.554 1.00 85.69 185 LEU A CA 1
ATOM 1427 C C . LEU A 1 185 ? 9.473 -6.166 14.409 1.00 85.69 185 LEU A C 1
ATOM 1429 O O . LEU A 1 185 ? 8.879 -7.240 14.528 1.00 85.69 185 LEU A O 1
ATOM 1433 N N . LEU A 1 186 ? 10.140 -5.813 13.317 1.00 83.12 186 LEU A N 1
ATOM 1434 C CA . LEU A 1 186 ? 10.385 -6.648 12.147 1.00 83.12 186 LEU A CA 1
ATOM 1435 C C . LEU A 1 186 ? 11.888 -6.913 12.022 1.00 83.12 186 LEU A C 1
ATOM 1437 O O . LEU A 1 186 ? 12.700 -6.086 12.429 1.00 83.12 186 LEU A O 1
ATOM 1441 N N . PHE A 1 187 ? 12.242 -8.043 11.420 1.00 80.25 187 PHE A N 1
ATOM 1442 C CA . PHE A 1 187 ? 13.623 -8.380 11.084 1.00 80.25 187 PHE A CA 1
ATOM 1443 C C . PHE A 1 187 ? 13.740 -8.587 9.577 1.00 80.25 187 PHE A C 1
ATOM 1445 O O . PHE A 1 187 ? 12.870 -9.225 8.972 1.00 80.25 187 PHE A O 1
ATOM 1452 N N . SER A 1 188 ? 14.766 -8.006 8.960 1.00 76.12 188 SER A N 1
ATOM 1453 C CA . SER A 1 188 ? 14.952 -8.044 7.503 1.00 76.12 188 SER A CA 1
ATOM 1454 C C . SER A 1 188 ? 15.286 -9.444 6.974 1.00 76.12 188 SER A C 1
ATOM 1456 O O . SER A 1 188 ? 14.898 -9.781 5.853 1.00 76.12 188 SER A O 1
ATOM 1458 N N . ASP A 1 189 ? 15.912 -10.283 7.800 1.00 69.25 189 ASP A N 1
ATOM 1459 C CA . ASP A 1 189 ? 16.242 -11.687 7.521 1.00 69.25 189 ASP A CA 1
ATOM 1460 C C . ASP A 1 189 ? 15.041 -12.652 7.651 1.00 69.25 189 ASP A C 1
ATOM 1462 O O . ASP A 1 189 ? 15.113 -13.820 7.257 1.00 69.25 189 ASP A O 1
ATOM 1466 N N . GLY A 1 190 ? 13.907 -12.175 8.174 1.00 53.31 190 GLY A N 1
ATOM 1467 C CA . GLY A 1 190 ? 12.719 -12.987 8.429 1.00 53.31 190 GLY A CA 1
ATOM 1468 C C . GLY A 1 190 ? 12.845 -13.960 9.612 1.00 53.31 190 GLY A C 1
ATOM 1469 O O . GLY A 1 190 ? 12.001 -14.855 9.730 1.00 53.31 190 GLY A O 1
ATOM 1470 N N . VAL A 1 191 ? 13.853 -13.809 10.480 1.00 39.59 191 VAL A N 1
ATOM 1471 C CA . VAL A 1 191 ? 14.073 -14.615 11.691 1.00 39.59 191 VAL A CA 1
ATOM 1472 C C . VAL A 1 191 ? 13.645 -13.807 12.921 1.00 39.59 191 VAL A C 1
ATOM 1474 O O . VAL A 1 191 ? 14.069 -12.676 13.120 1.00 39.59 191 VAL A O 1
ATOM 1477 N N . SER A 1 192 ? 12.794 -14.362 13.793 1.00 45.75 192 SER A N 1
ATOM 1478 C CA . SER A 1 192 ? 12.538 -13.739 15.097 1.00 45.75 192 SER A CA 1
ATOM 1479 C C . SER A 1 192 ? 12.379 -14.742 16.232 1.00 45.75 192 SER A C 1
ATOM 1481 O O . SER A 1 192 ? 11.800 -15.812 16.071 1.00 45.75 192 SER A O 1
ATOM 1483 N N . VAL A 1 193 ? 12.897 -14.346 17.396 1.00 40.28 193 VAL A N 1
ATOM 1484 C CA . VAL A 1 193 ? 13.203 -15.189 18.560 1.00 40.28 193 VAL A CA 1
ATOM 1485 C C . VAL A 1 193 ? 12.074 -15.199 19.608 1.00 40.28 193 VAL A C 1
ATOM 1487 O O . VAL A 1 193 ? 12.286 -15.668 20.720 1.00 40.28 193 VAL A O 1
ATOM 1490 N N . ASN A 1 194 ? 10.855 -14.695 19.339 1.00 32.72 194 ASN A N 1
ATOM 1491 C CA . ASN A 1 194 ? 9.791 -14.798 20.354 1.00 32.72 194 ASN A CA 1
ATOM 1492 C C . ASN A 1 194 ? 8.332 -14.739 19.863 1.00 32.72 194 ASN A C 1
ATOM 1494 O O . ASN A 1 194 ? 7.999 -14.094 18.872 1.00 32.72 194 ASN A O 1
ATOM 1498 N N . ARG A 1 195 ? 7.446 -15.405 20.623 1.00 38.19 195 ARG A N 1
ATOM 1499 C CA . ARG A 1 195 ? 6.068 -15.855 20.292 1.00 38.19 195 ARG A CA 1
ATOM 1500 C C . ARG A 1 195 ? 4.998 -14.769 20.006 1.00 38.19 195 ARG A C 1
ATOM 1502 O O . ARG A 1 195 ? 3.808 -15.058 20.078 1.00 38.19 195 ARG A O 1
ATOM 1509 N N . ARG A 1 196 ? 5.369 -13.531 19.658 1.00 39.84 196 ARG A N 1
ATOM 1510 C CA . ARG A 1 196 ? 4.438 -12.466 19.201 1.00 39.84 196 ARG A CA 1
ATOM 1511 C C . ARG A 1 196 ? 4.838 -11.830 17.863 1.00 39.84 196 ARG A C 1
ATOM 1513 O O . ARG A 1 196 ? 4.441 -10.703 17.574 1.00 39.84 196 ARG A O 1
ATOM 1520 N N . VAL A 1 197 ? 5.617 -12.532 17.043 1.00 40.91 197 VAL A N 1
ATOM 1521 C CA . VAL A 1 197 ? 6.122 -12.012 15.764 1.00 40.91 197 VAL A CA 1
ATOM 1522 C C . VAL A 1 197 ? 5.455 -12.722 14.586 1.00 40.91 197 VAL A C 1
ATOM 1524 O O . VAL A 1 197 ? 5.279 -13.938 14.593 1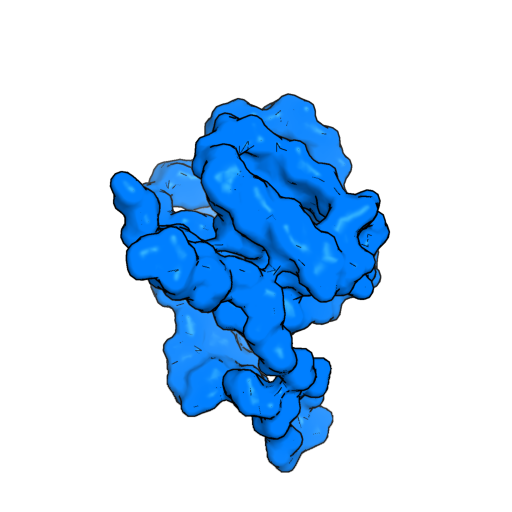.00 40.91 197 VAL A O 1
ATOM 1527 N N . HIS A 1 198 ? 5.024 -11.940 13.592 1.00 38.94 198 HIS A N 1
ATOM 1528 C CA . HIS A 1 198 ? 4.442 -12.454 12.353 1.00 38.94 198 HIS A CA 1
ATOM 1529 C C . HIS A 1 198 ? 5.566 -12.915 11.419 1.00 38.94 198 HIS A C 1
ATOM 1531 O O . HIS A 1 198 ? 6.462 -12.142 11.089 1.00 38.94 198 HIS A O 1
ATOM 1537 N N . TRP A 1 199 ? 5.506 -14.176 10.994 1.00 31.81 199 TRP A N 1
ATOM 1538 C CA . TRP A 1 199 ? 6.486 -14.800 10.108 1.00 31.81 199 TRP A CA 1
ATOM 1539 C C . TRP A 1 199 ? 6.408 -14.254 8.687 1.00 31.81 199 TRP A C 1
ATOM 1541 O O . TRP A 1 199 ? 5.379 -14.388 8.024 1.00 31.81 199 TRP A O 1
ATOM 1551 N N . ILE A 1 200 ? 7.518 -13.707 8.190 1.00 41.03 200 ILE A N 1
ATOM 1552 C CA . ILE A 1 200 ? 7.651 -13.233 6.815 1.00 41.03 200 ILE A CA 1
ATOM 1553 C C . ILE A 1 200 ? 9.070 -13.567 6.302 1.00 41.03 200 ILE A C 1
ATOM 1555 O O . ILE A 1 200 ? 10.023 -12.859 6.595 1.00 41.03 200 ILE A O 1
ATOM 1559 N N . ARG A 1 201 ? 9.222 -14.622 5.487 1.00 33.97 201 ARG A N 1
ATOM 1560 C CA . ARG A 1 201 ? 10.450 -14.872 4.693 1.00 33.97 201 ARG A CA 1
ATOM 1561 C C . ARG A 1 201 ? 10.405 -14.105 3.371 1.00 33.97 201 ARG A C 1
ATOM 1563 O O . ARG A 1 201 ? 9.331 -14.005 2.774 1.00 33.97 201 ARG A O 1
ATOM 1570 N N . GLY A 1 202 ? 11.524 -13.611 2.843 1.00 38.47 202 GLY A N 1
ATOM 1571 C CA . GLY A 1 202 ? 11.526 -12.974 1.523 1.00 38.47 202 GLY A CA 1
ATOM 1572 C C . GLY A 1 202 ? 12.844 -13.054 0.762 1.00 38.47 202 GLY A C 1
ATOM 1573 O O . GLY A 1 202 ? 13.740 -12.278 1.040 1.00 38.47 202 GLY A O 1
ATOM 1574 N N . ASN A 1 203 ? 12.893 -13.859 -0.305 1.00 44.91 203 ASN A N 1
ATOM 1575 C CA . ASN A 1 203 ? 13.854 -13.648 -1.397 1.00 44.91 203 ASN A CA 1
ATOM 1576 C C . ASN A 1 203 ? 13.427 -12.401 -2.184 1.00 44.91 203 ASN A C 1
ATOM 1578 O O . ASN A 1 203 ? 12.259 -12.300 -2.570 1.00 44.91 203 ASN A O 1
ATOM 1582 N N . ASN A 1 204 ? 14.308 -11.420 -2.375 1.00 50.62 204 ASN A N 1
ATOM 1583 C CA . ASN A 1 204 ? 14.000 -10.204 -3.128 1.00 50.62 204 ASN A CA 1
ATOM 1584 C C . ASN A 1 204 ? 14.102 -10.484 -4.641 1.00 50.62 204 ASN A C 1
ATOM 1586 O O . ASN A 1 204 ? 15.200 -10.574 -5.172 1.00 50.62 204 ASN A O 1
ATOM 1590 N N . LEU A 1 205 ? 12.961 -10.667 -5.316 1.00 54.38 205 LEU A N 1
ATOM 1591 C CA . LEU A 1 205 ? 12.876 -11.033 -6.743 1.00 54.38 205 LEU A CA 1
ATOM 1592 C C . LEU A 1 205 ? 12.553 -9.840 -7.665 1.00 54.38 205 LEU A C 1
ATOM 1594 O O . LEU A 1 205 ? 12.020 -10.023 -8.755 1.00 54.38 205 LEU A O 1
ATOM 1598 N N . PHE A 1 206 ? 12.787 -8.603 -7.219 1.00 56.22 206 PHE A N 1
ATOM 1599 C CA . PHE A 1 206 ? 12.510 -7.429 -8.050 1.00 56.22 206 PHE A CA 1
ATOM 1600 C C . PHE A 1 206 ? 13.471 -7.397 -9.242 1.00 56.22 206 PHE A C 1
ATOM 1602 O O . PHE A 1 206 ? 14.687 -7.463 -9.066 1.00 56.22 206 PHE A O 1
ATOM 1609 N N . ALA A 1 207 ? 12.936 -7.233 -10.451 1.00 54.62 207 ALA A N 1
ATOM 1610 C CA . ALA A 1 207 ? 13.691 -7.310 -11.707 1.00 54.62 207 ALA A CA 1
ATOM 1611 C C . ALA A 1 207 ? 14.639 -6.124 -11.965 1.00 54.62 207 ALA A C 1
ATOM 1613 O O . ALA A 1 207 ? 15.132 -5.922 -13.075 1.00 54.62 207 ALA A O 1
ATOM 1614 N N . TYR A 1 208 ? 14.882 -5.293 -10.955 1.00 52.78 208 TYR A N 1
ATOM 1615 C CA . TYR A 1 208 ? 15.655 -4.074 -11.117 1.00 52.78 208 TYR A CA 1
ATOM 1616 C C . TYR A 1 208 ? 17.162 -4.322 -11.190 1.00 52.78 208 TYR A C 1
ATOM 1618 O O . TYR A 1 208 ? 17.867 -3.641 -11.934 1.00 52.78 208 TYR A O 1
ATOM 1626 N N . ASN A 1 209 ? 17.648 -5.354 -10.497 1.00 50.78 209 ASN A N 1
ATOM 1627 C CA . ASN A 1 209 ? 19.049 -5.763 -10.587 1.00 50.78 209 ASN A CA 1
ATOM 1628 C C . ASN A 1 209 ? 19.433 -6.177 -12.017 1.00 50.78 209 ASN A C 1
ATOM 1630 O O . ASN A 1 209 ? 20.570 -5.960 -12.420 1.00 50.78 209 ASN A O 1
ATOM 1634 N N . ASP A 1 210 ? 18.487 -6.701 -12.798 1.00 52.91 210 ASP A N 1
ATOM 1635 C CA . ASP A 1 210 ? 18.714 -7.067 -14.199 1.00 52.91 210 ASP A CA 1
ATOM 1636 C C . ASP A 1 210 ? 18.635 -5.853 -15.138 1.00 52.91 210 ASP A C 1
ATOM 1638 O O . ASP A 1 210 ? 19.326 -5.814 -16.153 1.00 52.91 210 ASP A O 1
ATOM 1642 N N . TYR A 1 211 ? 17.842 -4.831 -14.789 1.00 47.72 211 TYR A N 1
ATOM 1643 C CA . TYR A 1 211 ? 17.766 -3.569 -15.536 1.00 47.72 211 TYR A CA 1
ATOM 1644 C C . TYR A 1 211 ? 19.050 -2.736 -15.409 1.00 47.72 211 TYR A C 1
ATOM 1646 O O . TYR A 1 211 ? 19.535 -2.205 -16.404 1.00 47.72 211 TYR A O 1
ATOM 1654 N N . LEU A 1 212 ? 19.628 -2.647 -14.205 1.00 44.91 212 LEU A N 1
ATOM 1655 C CA . LEU A 1 212 ? 20.885 -1.920 -13.982 1.00 44.91 212 LEU A CA 1
ATOM 1656 C C . LEU A 1 212 ? 22.102 -2.600 -14.631 1.00 44.91 212 LEU A C 1
ATOM 1658 O O . LEU A 1 212 ? 23.058 -1.912 -14.963 1.00 44.91 212 LEU A O 1
ATOM 1662 N N . LYS A 1 213 ? 22.063 -3.926 -14.824 1.00 44.75 213 LYS A N 1
ATOM 1663 C CA . LYS A 1 213 ? 23.154 -4.716 -15.426 1.00 44.75 213 LYS A CA 1
ATOM 1664 C C . LYS A 1 213 ? 23.171 -4.719 -16.958 1.00 44.75 213 LYS A C 1
ATOM 1666 O O . LYS A 1 213 ? 24.168 -5.123 -17.539 1.00 44.75 213 LYS A O 1
ATOM 1671 N N . LYS A 1 214 ? 22.080 -4.321 -17.621 1.00 42.75 214 LYS A N 1
ATOM 1672 C CA . LYS A 1 214 ? 21.979 -4.253 -19.094 1.00 42.75 214 LYS A CA 1
ATOM 1673 C C . LYS A 1 214 ? 22.402 -2.886 -19.660 1.00 42.75 214 LYS A C 1
ATOM 1675 O O . LYS A 1 214 ? 21.900 -2.481 -20.707 1.00 42.75 214 LYS A O 1
ATOM 1680 N N . ARG A 1 215 ? 23.276 -2.166 -18.954 1.00 41.12 215 ARG A N 1
ATOM 1681 C CA . ARG A 1 215 ? 23.836 -0.873 -19.357 1.00 41.12 215 ARG A CA 1
ATOM 1682 C C . ARG A 1 215 ? 25.348 -0.935 -19.387 1.00 41.12 215 ARG A C 1
ATOM 1684 O O . ARG A 1 215 ? 25.905 -1.488 -18.416 1.00 41.12 215 ARG A O 1
#

Sequence (215 aa):
MADPAILYSGPSKVLAKLMASRCKSLSTVIDPFCGSGAIAIQLAMVCRKVIAMDSDPVKIAFTRNNARVYGVEDRIVFLVGGDWLVDAHSLQRADGIVTSPPMNMTKEEMVKLTKLASRVAPKVLMKLMKDHELSDLYQLENKIFNKINTEQICIDREPNSILAFLDPGMNMNNRNVNKIQKKVLLFSDGVSVNRRVHWIRGNNLFAYNDYLKKR

Solvent-accessible surface area (backbone atoms only — not comparable to full-atom values): 12082 Å² total; per-residue (Å²): 132,86,53,69,69,71,57,59,70,54,64,55,68,61,55,17,44,54,56,25,67,76,39,57,90,33,49,36,35,35,17,60,50,24,44,47,20,45,49,43,50,37,31,30,74,51,24,71,31,26,40,32,21,21,56,48,50,67,32,43,54,42,20,50,55,31,18,52,75,69,73,36,40,93,28,48,46,77,44,71,50,41,45,56,90,72,50,50,85,78,51,74,73,36,54,23,34,47,41,52,70,69,92,81,62,49,72,67,52,52,53,49,48,52,59,50,44,57,73,34,13,63,32,36,39,38,48,38,78,52,74,64,61,55,53,56,51,56,74,38,48,77,76,77,29,47,41,78,48,52,34,41,34,21,49,73,84,38,84,63,35,35,42,39,39,39,32,69,51,83,74,71,93,58,88,81,67,77,80,74,67,44,77,44,79,44,40,89,83,36,68,82,96,57,100,86,61,85,87,50,78,76,86,87,72,64,65,57,70,60,60,68,66,75,109

Secondary structure (DSSP, 8-state):
---HHHHS-SPPHHHHHHHHHTTTT-SEEEETT-TTSHHHHHHHTTSSEEEEEES-HHHHHHHHHHHHHTT-GGGEEEEES--HHHHGGGSPP-SEEEE---TT--HHHHHHHHHHHHHH-SEEEEEESSHHHHHHHHTTBTTTBSEEEEEEEEETTEEEEEEEEEE-------TT-----EEEEE-TTS---STT----------THHHHHH--

Mean predicted aligned error: 8.65 Å

Foldseek 3Di:
DDDPCQLVVDDALQVLLVLLVVCLVWAEEEEADCRLNSNVLNVLVRHQAYEYHHLAQVRLVNNLVVNVVSVRNVRYHYDGNDHCLPCLVVDAATQEYEYEDDPPDDLVRLVSSLQSRLVRHQKYKYKAFDPVSVVSVVVCDVVRAPDWAKEFEDEPNHGGTIIIIGHNDDNDPDDDPPRDHHYAYHYSCQDDDDDPHDGDHDDPPRCVVVVVVVD

pLDDT: mean 80.32, std 19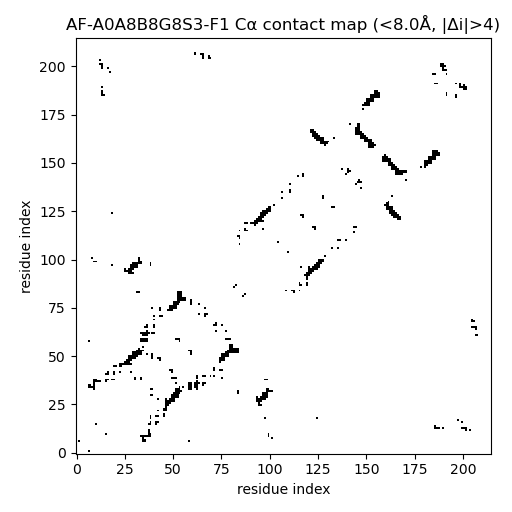.14, range [31.81, 98.38]

Nearest PDB structures (foldseek):
  5e72-assembly1_A  TM=7.891E-01  e=4.966E-09  Thermococcus kodakarensis KOD1
  7wm5-assembly1_A-2  TM=7.356E-01  e=2.495E-09  Mycoplasma capricolum subsp. capricolum
  4htf-assembly1_B  TM=7.446E-01  e=1.368E-07  Escherichia coli O157:H7
  8joz-assembly1_A  TM=7.165E-01  e=2.145E-06  Escherichia coli K-12
  1nv8-assembly2_B  TM=6.910E-01  e=8.392E-07  Thermotoga maritima